Protein AF-A0A3Q3K9J2-F1 (afdb_monomer_lite)

Organism: Monopterus albus (NCBI:txid43700)

Secondary structure (DSSP, 8-state):
----------PPPHHHHHHHHHHHHHHHHHHHHHHHHHHHHHHHHT---------PPPPPP-PPPPPB-S-HHHHHHHHHHHHHHHHH-TTTS-SHHHHHHHHHHTB-HHHHHHHHHHHHTTTTTT--HHHHHHHHHHHH--S-HHHHHHHHHHH---TTS-HHHHHHHHHHHHHHHT--HHHHHHHHHHHS-GGG--

Radius of gyration: 41.87 Å; chains: 1; bounding box: 104×98×88 Å

Foldseek 3Di:
DDDDDDDDDDDDDPVVVVVVVVVVVVVVVVVVVVVVVVVVVVVVVVPPPPPPVPPPPAFDDDDQAAAAALALVCLVVRLVRLVVCCVRHCVQQVAQVSSLVSSLVSYHHPLVVVVVVCVVVCVSPPDGVVRVSVVSCCRSHVPLQLVVLVVCLQVAACPPHDLVVSVVSNVVSCVSNVDDPPVSVVSSLVRYDPVVND

Sequence (198 aa):
MDPADSGASSSPSNAQLAQALQQQHHDLATLTQQVAQLTTLMLSQQSHPATRSTSPRPDPPIPEPDIFDGTVDKCRGFLLQCHRVFEHQPRTYRTNGEKISYVINRLRGKALSWAEAADSSGLLIGTTITEFLDDLRTFFSPSSQKSQASRELLTIRQGARRVLDYSIDFRVLATEAGWEDCPLRAAFWHGLNENIKA

Structure (mmCIF, N/CA/C/O backbone):
data_AF-A0A3Q3K9J2-F1
#
_entry.id   AF-A0A3Q3K9J2-F1
#
loop_
_atom_site.group_PDB
_atom_site.id
_atom_site.type_symbol
_atom_site.label_atom_id
_atom_site.label_alt_id
_atom_site.label_comp_id
_atom_site.label_asym_id
_atom_site.label_entity_id
_atom_site.label_seq_id
_atom_site.pdbx_PDB_ins_code
_atom_site.Cartn_x
_atom_site.Cartn_y
_atom_site.Cartn_z
_atom_site.occupancy
_atom_site.B_iso_or_equiv
_atom_site.auth_seq_id
_atom_site.auth_comp_id
_atom_site.auth_asym_id
_atom_site.auth_atom_id
_atom_site.pdbx_PDB_model_num
ATOM 1 N N . MET A 1 1 ? 83.904 -78.438 -18.166 1.00 39.34 1 MET A N 1
ATOM 2 C CA . MET A 1 1 ? 84.526 -77.360 -18.955 1.00 39.34 1 MET A CA 1
ATOM 3 C C . MET A 1 1 ? 83.623 -77.149 -20.154 1.00 39.34 1 MET A C 1
ATOM 5 O O . MET A 1 1 ? 83.472 -78.063 -20.954 1.00 39.34 1 MET A O 1
ATOM 9 N N . ASP A 1 2 ? 82.902 -76.035 -20.106 1.00 42.62 2 ASP A N 1
ATOM 10 C CA . ASP A 1 2 ? 81.709 -75.647 -20.865 1.00 42.62 2 ASP A CA 1
ATOM 11 C C . ASP A 1 2 ? 81.857 -75.552 -22.393 1.00 42.62 2 ASP A C 1
ATOM 13 O O . ASP A 1 2 ? 82.944 -75.234 -22.883 1.00 42.62 2 ASP A O 1
ATOM 17 N N . PRO A 1 3 ? 80.752 -75.719 -23.149 1.00 53.88 3 PRO A N 1
ATOM 18 C CA . PRO A 1 3 ? 80.618 -75.197 -24.501 1.00 53.88 3 PRO A CA 1
ATOM 19 C C . PRO A 1 3 ? 80.111 -73.742 -24.467 1.00 53.88 3 PRO A C 1
ATOM 21 O O . PRO A 1 3 ? 79.119 -73.426 -23.813 1.00 53.88 3 PRO A O 1
ATOM 24 N N . ALA A 1 4 ? 80.790 -72.852 -25.191 1.00 46.00 4 ALA A N 1
ATOM 25 C CA . ALA A 1 4 ? 80.373 -71.466 -25.374 1.00 46.00 4 ALA A CA 1
ATOM 26 C C . ALA A 1 4 ? 79.304 -71.365 -26.474 1.00 46.00 4 ALA A C 1
ATOM 28 O O . ALA A 1 4 ? 79.586 -71.578 -27.654 1.00 46.00 4 ALA A O 1
ATOM 29 N N . ASP A 1 5 ? 78.090 -71.015 -26.062 1.00 48.94 5 ASP A N 1
ATOM 30 C CA . ASP A 1 5 ? 77.014 -70.505 -26.907 1.00 48.94 5 ASP A CA 1
ATOM 31 C C . ASP A 1 5 ? 77.367 -69.075 -27.359 1.00 48.94 5 ASP A C 1
ATOM 33 O O . ASP A 1 5 ? 77.658 -68.204 -26.538 1.00 48.94 5 ASP A O 1
ATOM 37 N N . SER A 1 6 ? 77.418 -68.841 -28.672 1.00 51.53 6 SER A N 1
ATOM 38 C CA . SER A 1 6 ? 77.690 -67.527 -29.268 1.00 51.53 6 SER A CA 1
ATOM 39 C C . SER A 1 6 ? 76.421 -67.017 -29.940 1.00 51.53 6 SER A C 1
ATOM 41 O O . SER A 1 6 ? 76.032 -67.494 -31.005 1.00 51.53 6 SER A O 1
ATOM 43 N N . GLY A 1 7 ? 75.783 -66.036 -29.299 1.00 45.09 7 GLY A N 1
ATOM 44 C CA . GLY A 1 7 ? 74.567 -65.381 -29.769 1.00 45.09 7 GLY A CA 1
ATOM 45 C C . GLY A 1 7 ? 74.765 -64.596 -31.068 1.00 45.09 7 GLY A C 1
ATOM 46 O O . GLY A 1 7 ? 75.694 -63.801 -31.211 1.00 45.09 7 GLY A O 1
ATOM 47 N N . ALA A 1 8 ? 73.847 -64.797 -32.012 1.00 45.25 8 ALA A N 1
ATOM 48 C CA . ALA A 1 8 ? 73.740 -64.022 -33.239 1.00 45.25 8 ALA A CA 1
ATOM 49 C C . ALA A 1 8 ? 72.959 -62.717 -32.986 1.00 45.25 8 ALA A C 1
ATOM 51 O O . ALA A 1 8 ? 71.747 -62.740 -32.784 1.00 45.25 8 ALA A O 1
ATOM 52 N N . SER A 1 9 ? 73.642 -61.570 -33.039 1.00 52.94 9 SER A N 1
ATOM 53 C CA . SER A 1 9 ? 73.008 -60.249 -33.165 1.00 52.94 9 SER A CA 1
ATOM 54 C C . SER A 1 9 ? 72.749 -59.947 -34.643 1.00 52.94 9 SER A C 1
ATOM 56 O O . SER A 1 9 ? 73.660 -59.558 -35.370 1.00 52.94 9 SER A O 1
ATOM 58 N N . SER A 1 10 ? 71.511 -60.124 -35.107 1.00 59.59 10 SER A N 1
ATOM 59 C CA . SER A 1 10 ? 71.076 -59.721 -36.450 1.00 59.59 10 SER A CA 1
ATOM 60 C C . SER A 1 10 ? 70.622 -58.255 -36.458 1.00 59.59 10 SER A C 1
ATOM 62 O O . SER A 1 10 ? 69.580 -57.927 -35.890 1.00 59.59 10 SER A O 1
ATOM 64 N N . SER A 1 11 ? 71.388 -57.369 -37.101 1.00 62.75 11 SER A N 1
ATOM 65 C CA . SER A 1 11 ? 70.980 -55.982 -37.372 1.00 62.75 11 SER A CA 1
ATOM 66 C C . SER A 1 11 ? 69.787 -55.944 -38.343 1.00 62.75 11 SER A C 1
ATOM 68 O O . SER A 1 11 ? 69.783 -56.712 -39.308 1.00 62.75 11 SER A O 1
ATOM 70 N N . PRO A 1 12 ? 68.782 -55.071 -38.137 1.00 58.03 12 PRO A N 1
ATOM 71 C CA . PRO A 1 12 ? 67.635 -54.989 -39.035 1.00 58.03 12 PRO A CA 1
ATOM 72 C C . PRO A 1 12 ? 68.075 -54.510 -40.425 1.00 58.03 12 PRO A C 1
ATOM 74 O O . PRO A 1 12 ? 68.861 -53.572 -40.559 1.00 58.03 12 PRO A O 1
ATOM 77 N N . SER A 1 13 ? 67.574 -55.166 -41.471 1.00 75.25 13 SER A N 1
ATOM 78 C CA . SER A 1 13 ? 67.889 -54.829 -42.863 1.00 75.25 13 SER A CA 1
ATOM 79 C C . SER A 1 13 ? 67.231 -53.499 -43.254 1.00 75.25 13 SER A C 1
ATOM 81 O O . SER A 1 13 ? 66.111 -53.221 -42.830 1.00 75.25 13 SER A O 1
ATOM 83 N N . ASN A 1 14 ? 67.869 -52.678 -44.099 1.00 73.75 14 ASN A N 1
ATOM 84 C CA . ASN A 1 14 ? 67.329 -51.373 -44.535 1.00 73.75 14 ASN A CA 1
ATOM 85 C C . ASN A 1 14 ? 65.897 -51.455 -45.103 1.00 73.75 14 ASN A C 1
ATOM 87 O O . ASN A 1 14 ? 65.114 -50.518 -44.955 1.00 73.75 14 ASN A O 1
ATOM 91 N N . ALA A 1 15 ? 65.525 -52.590 -45.703 1.00 75.50 15 ALA A N 1
ATOM 92 C CA . ALA A 1 15 ? 64.162 -52.837 -46.171 1.00 75.50 15 ALA A CA 1
ATOM 93 C C . ALA A 1 15 ? 63.136 -52.914 -45.021 1.00 75.50 15 ALA A C 1
ATOM 95 O O . ALA A 1 15 ? 62.023 -52.414 -45.162 1.00 75.50 15 ALA A O 1
ATOM 96 N N . GLN A 1 16 ? 63.516 -53.480 -43.871 1.00 80.25 16 GLN A N 1
ATOM 97 C CA . GLN A 1 16 ? 62.664 -53.554 -42.678 1.00 80.25 16 GLN A CA 1
ATOM 98 C C . GLN A 1 16 ? 62.474 -52.171 -42.042 1.00 80.25 16 GLN A C 1
ATOM 100 O O . GLN A 1 16 ? 61.378 -51.851 -41.593 1.00 80.25 16 GLN A O 1
ATOM 105 N N . LEU A 1 17 ? 63.509 -51.323 -42.057 1.00 79.50 17 LEU A N 1
ATOM 106 C CA . LEU A 1 17 ? 63.416 -49.935 -41.587 1.00 79.50 17 LEU A CA 1
ATOM 107 C C . LEU A 1 17 ? 62.485 -49.091 -42.471 1.00 79.50 17 LEU A C 1
ATOM 109 O O . LEU A 1 17 ? 61.665 -48.336 -41.952 1.00 79.50 17 LEU A O 1
ATOM 113 N N . ALA A 1 18 ? 62.554 -49.259 -43.796 1.00 82.69 18 ALA A N 1
ATOM 114 C CA . ALA A 1 18 ? 61.641 -48.589 -44.723 1.00 82.69 18 ALA A CA 1
ATOM 115 C C . ALA A 1 18 ? 60.185 -49.058 -44.543 1.00 82.69 18 ALA A C 1
ATOM 117 O O . ALA A 1 18 ? 59.268 -48.239 -44.539 1.00 82.69 18 ALA A O 1
ATOM 118 N N . GLN A 1 19 ? 59.971 -50.361 -44.327 1.00 85.62 19 GLN A N 1
ATOM 119 C CA . GLN A 1 19 ? 58.646 -50.909 -44.021 1.00 85.62 19 GLN A CA 1
ATOM 120 C C . GLN A 1 19 ? 58.096 -50.381 -42.690 1.00 85.62 19 GLN A C 1
ATOM 122 O O . GLN A 1 19 ? 56.930 -50.001 -42.633 1.00 85.62 19 GLN A O 1
ATOM 127 N N . ALA A 1 20 ? 58.926 -50.290 -41.647 1.00 85.88 20 ALA A N 1
ATOM 128 C CA . ALA A 1 20 ? 58.521 -49.754 -40.348 1.00 85.88 20 ALA A CA 1
ATOM 129 C C . ALA A 1 20 ? 58.116 -48.271 -40.427 1.00 85.88 20 ALA A C 1
ATOM 131 O O . ALA A 1 20 ? 57.098 -47.882 -39.859 1.00 85.88 20 ALA A O 1
ATOM 132 N N . LEU A 1 21 ? 58.859 -47.453 -41.182 1.00 88.06 21 LEU A N 1
ATOM 133 C CA . LEU A 1 21 ? 58.505 -46.049 -41.434 1.00 88.06 21 LEU A CA 1
ATOM 134 C C . LEU A 1 21 ? 57.180 -45.918 -42.190 1.00 88.06 21 LEU A C 1
ATOM 136 O O . LEU A 1 21 ? 56.341 -45.085 -41.847 1.00 88.06 21 LEU A O 1
ATOM 140 N N . GLN A 1 22 ? 56.968 -46.767 -43.194 1.00 88.19 22 GLN A N 1
ATOM 141 C CA . GLN A 1 22 ? 55.735 -46.751 -43.972 1.00 88.19 22 GLN A CA 1
ATOM 142 C C . GLN A 1 22 ? 54.527 -47.193 -43.136 1.00 88.19 22 GLN A C 1
ATOM 144 O O . GLN A 1 22 ? 53.455 -46.597 -43.246 1.00 88.19 22 GLN A O 1
ATOM 149 N N . GLN A 1 23 ? 54.724 -48.174 -42.250 1.00 89.75 23 GLN A N 1
ATOM 150 C CA . GLN A 1 23 ? 53.721 -48.595 -41.276 1.00 89.75 23 GLN A CA 1
ATOM 151 C C . GLN A 1 23 ? 53.381 -47.453 -40.311 1.00 89.75 23 GLN A C 1
ATOM 153 O O . GLN A 1 23 ? 52.211 -47.134 -40.124 1.00 89.75 23 GLN A O 1
ATOM 158 N N . GLN A 1 24 ? 54.391 -46.757 -39.785 1.00 89.62 24 GLN A N 1
ATOM 159 C CA . GLN A 1 24 ? 54.182 -45.633 -38.872 1.00 89.62 24 GLN A CA 1
ATOM 160 C C . GLN A 1 24 ? 53.386 -44.488 -39.526 1.00 89.62 24 GLN A C 1
ATOM 162 O O . GLN A 1 24 ? 52.514 -43.888 -38.896 1.00 89.62 24 GLN A O 1
ATOM 167 N N . HIS A 1 25 ? 53.650 -44.191 -40.801 1.00 91.38 25 HIS A N 1
ATOM 168 C CA . HIS A 1 25 ? 52.893 -43.184 -41.551 1.00 91.38 25 HIS A CA 1
ATOM 169 C C . HIS A 1 25 ? 51.432 -43.601 -41.764 1.00 91.38 25 HIS A C 1
ATOM 171 O O . HIS A 1 25 ? 50.531 -42.764 -41.675 1.00 91.38 25 HIS A O 1
ATOM 177 N N . HIS A 1 26 ? 51.190 -44.889 -42.017 1.00 93.06 26 HIS A N 1
ATOM 178 C CA . HIS A 1 26 ? 49.841 -45.432 -42.152 1.00 93.06 26 HIS A CA 1
ATOM 179 C C . HIS A 1 26 ? 49.054 -45.348 -40.835 1.00 93.06 26 HIS A C 1
ATOM 181 O O . HIS A 1 26 ? 47.891 -44.932 -40.828 1.00 93.06 26 HIS A O 1
ATOM 187 N N . ASP A 1 27 ? 49.702 -45.656 -39.713 1.00 89.56 27 ASP A N 1
ATOM 188 C CA . ASP A 1 27 ? 49.080 -45.611 -38.390 1.00 89.56 27 ASP A CA 1
ATOM 189 C C . ASP A 1 27 ? 48.717 -44.168 -37.990 1.00 89.56 27 ASP A C 1
ATOM 191 O O . ASP A 1 27 ? 47.606 -43.911 -37.519 1.00 89.56 27 ASP A O 1
ATOM 195 N N . LEU A 1 28 ? 49.597 -43.192 -38.261 1.00 92.31 28 LEU A N 1
ATOM 196 C CA . LEU A 1 28 ? 49.315 -41.769 -38.023 1.00 92.31 28 LEU A CA 1
ATOM 197 C C . LEU A 1 28 ? 48.161 -41.242 -38.885 1.00 92.31 28 LEU A C 1
ATOM 199 O O . LEU A 1 28 ? 47.317 -40.488 -38.388 1.00 92.31 28 LEU A O 1
ATOM 203 N N . ALA A 1 29 ? 48.093 -41.643 -40.156 1.00 93.75 29 ALA A N 1
ATOM 204 C CA . ALA A 1 29 ? 46.984 -41.272 -41.033 1.00 93.75 29 ALA A CA 1
ATOM 205 C C . ALA A 1 29 ? 45.651 -41.830 -40.506 1.00 93.75 29 ALA A C 1
ATOM 207 O O . ALA A 1 29 ? 44.657 -41.105 -40.426 1.00 93.75 29 ALA A O 1
ATOM 208 N N . THR A 1 30 ? 45.659 -43.089 -40.062 1.00 94.38 30 THR A N 1
ATOM 209 C CA . THR A 1 30 ? 44.479 -43.762 -39.506 1.00 94.38 30 THR A CA 1
ATOM 210 C C . THR A 1 30 ? 43.997 -43.082 -38.224 1.00 94.38 30 THR A C 1
ATOM 212 O O . THR A 1 30 ? 42.804 -42.802 -38.080 1.00 94.38 30 THR A O 1
ATOM 215 N N . LEU A 1 31 ? 44.917 -42.737 -37.317 1.00 92.44 31 LEU A N 1
ATOM 216 C CA . LEU A 1 31 ? 44.587 -42.048 -36.069 1.00 92.44 31 LEU A CA 1
ATOM 217 C C . LEU A 1 31 ? 44.015 -40.647 -36.326 1.00 92.44 31 LEU A C 1
ATOM 219 O O . LEU A 1 31 ? 43.016 -40.259 -35.722 1.00 92.44 31 LEU A O 1
ATOM 223 N N . THR A 1 32 ? 44.598 -39.911 -37.274 1.00 93.75 32 THR A N 1
ATOM 224 C CA . THR A 1 32 ? 44.124 -38.572 -37.660 1.00 93.75 32 THR A CA 1
ATOM 225 C C . THR A 1 32 ? 42.689 -38.625 -38.190 1.00 93.75 32 THR A C 1
ATOM 227 O O . THR A 1 32 ? 41.857 -37.788 -37.835 1.00 93.75 32 THR A O 1
ATOM 230 N N . GLN A 1 33 ? 42.365 -39.646 -38.988 1.00 92.12 33 GLN A N 1
ATOM 231 C CA . GLN A 1 33 ? 41.020 -39.833 -39.526 1.00 92.12 33 GLN A CA 1
ATOM 232 C C . GLN A 1 33 ? 40.002 -40.214 -38.441 1.00 92.12 33 GLN A C 1
ATOM 234 O O . GLN A 1 33 ? 38.883 -39.699 -38.452 1.00 92.12 33 GLN A O 1
ATOM 239 N N . GLN A 1 34 ? 40.389 -41.042 -37.465 1.00 90.06 34 GLN A N 1
ATOM 240 C CA . GLN A 1 34 ? 39.535 -41.364 -36.315 1.00 90.06 34 GLN A CA 1
ATOM 241 C C . GLN A 1 34 ? 39.261 -40.138 -35.437 1.00 90.06 34 GLN A C 1
ATOM 243 O O . GLN A 1 34 ? 38.116 -39.901 -35.051 1.00 90.06 34 GLN A O 1
ATOM 248 N N . VAL A 1 35 ? 40.280 -39.314 -35.165 1.00 92.75 35 VAL A N 1
ATOM 249 C CA . VAL A 1 35 ? 40.110 -38.064 -34.404 1.00 92.75 35 VAL A CA 1
ATOM 250 C C . VAL A 1 35 ? 39.180 -37.100 -35.141 1.00 92.75 35 VAL A C 1
ATOM 252 O O . VAL A 1 35 ? 38.293 -36.518 -34.514 1.00 92.75 35 VAL A O 1
ATOM 255 N N . ALA A 1 36 ? 39.308 -36.971 -36.465 1.00 90.50 36 ALA A N 1
ATOM 256 C CA . ALA A 1 36 ? 38.406 -36.141 -37.264 1.00 90.50 36 ALA A CA 1
ATOM 257 C C . ALA A 1 36 ? 36.947 -36.621 -37.167 1.00 90.50 36 ALA A C 1
ATOM 259 O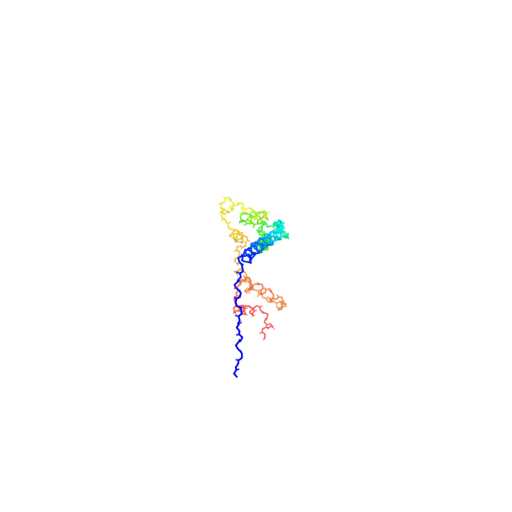 O . ALA A 1 36 ? 36.054 -35.809 -36.930 1.00 90.50 36 ALA A O 1
ATOM 260 N N . GLN A 1 37 ? 36.706 -37.934 -37.255 1.00 88.38 37 GLN A N 1
ATOM 261 C CA . GLN A 1 37 ? 35.366 -38.521 -37.119 1.00 88.38 37 GLN A CA 1
ATOM 262 C C . GLN A 1 37 ? 34.765 -38.305 -35.724 1.00 88.38 37 GLN A C 1
ATOM 264 O O . GLN A 1 37 ? 33.607 -37.901 -35.612 1.00 88.38 37 GLN A O 1
ATOM 269 N N . LEU A 1 38 ? 35.547 -38.514 -34.659 1.00 86.12 38 LEU A N 1
ATOM 270 C CA . LEU A 1 38 ? 35.110 -38.238 -33.286 1.00 86.12 38 LEU A CA 1
ATOM 271 C C . LEU A 1 38 ? 34.797 -36.751 -33.086 1.00 86.12 38 LEU A C 1
ATOM 273 O O . LEU A 1 38 ? 33.789 -36.413 -32.469 1.00 86.12 38 LEU A O 1
ATOM 277 N N . THR A 1 39 ? 35.606 -35.866 -33.670 1.00 84.31 39 THR A N 1
ATOM 278 C CA . THR A 1 39 ? 35.373 -34.416 -33.630 1.00 84.31 39 THR A CA 1
ATOM 279 C C . THR A 1 39 ? 34.065 -34.051 -34.336 1.00 84.31 39 THR A C 1
ATOM 281 O O . THR A 1 39 ? 33.279 -33.275 -33.796 1.00 84.31 39 THR A O 1
ATOM 284 N N . THR A 1 40 ? 33.769 -34.651 -35.497 1.00 84.25 40 THR A N 1
ATOM 285 C CA . THR A 1 40 ? 32.494 -34.448 -36.207 1.00 84.25 40 THR A CA 1
ATOM 286 C C . THR A 1 40 ? 31.296 -34.952 -35.398 1.00 84.25 40 THR A C 1
ATOM 288 O O . THR A 1 40 ? 30.290 -34.250 -35.311 1.00 84.25 40 THR A O 1
ATOM 291 N N . LEU A 1 41 ? 31.408 -36.119 -34.752 1.00 83.19 41 LEU A N 1
ATOM 292 C CA . LEU A 1 41 ? 30.349 -36.672 -33.897 1.00 83.19 41 LEU A CA 1
ATOM 293 C C . LEU A 1 41 ? 30.113 -35.831 -32.631 1.00 83.19 41 LEU A C 1
ATOM 295 O O . LEU A 1 41 ? 28.971 -35.672 -32.196 1.00 83.19 41 LEU A O 1
ATOM 299 N N . MET A 1 42 ? 31.170 -35.262 -32.041 1.00 78.19 42 MET A N 1
ATOM 300 C CA . MET A 1 42 ? 31.033 -34.329 -30.918 1.00 78.19 42 MET A CA 1
ATOM 301 C C . MET A 1 42 ? 30.360 -33.021 -31.348 1.00 78.19 42 MET A C 1
ATOM 303 O O . MET A 1 42 ? 29.480 -32.533 -30.638 1.00 78.19 42 MET A O 1
ATOM 307 N N . LEU A 1 43 ? 30.703 -32.484 -32.525 1.00 73.75 43 LEU A N 1
ATOM 308 C CA . LEU A 1 43 ? 30.050 -31.289 -33.069 1.00 73.75 43 LEU A CA 1
ATOM 309 C C . LEU A 1 43 ? 28.565 -31.537 -33.400 1.00 73.75 43 LEU A C 1
ATOM 311 O O . LEU A 1 43 ? 27.730 -30.660 -33.173 1.00 73.75 43 LEU A O 1
ATOM 315 N N . SER A 1 44 ? 28.205 -32.736 -33.875 1.00 67.88 44 SER A N 1
ATOM 316 C CA . SER A 1 44 ? 26.803 -33.089 -34.144 1.00 67.88 44 SER A CA 1
ATOM 317 C C . SER A 1 44 ? 25.988 -33.359 -32.873 1.00 67.88 44 SER A C 1
ATOM 319 O O . SER A 1 44 ? 24.785 -33.132 -32.868 1.00 67.88 44 SER A O 1
ATOM 321 N N . GLN A 1 45 ? 26.607 -33.799 -31.770 1.00 60.81 45 GLN A N 1
ATOM 322 C CA . GLN A 1 45 ? 25.910 -33.909 -30.476 1.00 60.81 45 GLN A CA 1
ATOM 323 C C . GLN A 1 45 ? 25.696 -32.553 -29.783 1.00 60.81 45 GLN A C 1
ATOM 325 O O . GLN A 1 45 ? 24.786 -32.419 -28.968 1.00 60.81 45 GLN A O 1
ATOM 330 N N . GLN A 1 46 ? 26.476 -31.523 -30.129 1.00 58.19 46 GLN A N 1
ATOM 331 C CA . GLN A 1 46 ? 26.259 -30.153 -29.644 1.00 58.19 46 GLN A CA 1
ATOM 332 C C . GLN A 1 46 ? 25.134 -29.410 -30.385 1.00 58.19 46 GLN A C 1
ATOM 334 O O . GLN A 1 46 ? 24.742 -28.321 -29.968 1.00 58.19 46 GLN A O 1
ATOM 339 N N . SER A 1 47 ? 24.550 -29.996 -31.436 1.00 53.31 47 SER A N 1
ATOM 340 C CA . SER A 1 47 ? 23.397 -29.437 -32.156 1.00 53.31 47 SER A CA 1
ATOM 341 C C . SER A 1 47 ? 22.061 -29.969 -31.623 1.00 53.31 47 SER A C 1
ATOM 343 O O . SER A 1 47 ? 21.168 -30.356 -32.368 1.00 53.31 47 SER A O 1
ATOM 345 N N . HIS A 1 48 ? 21.874 -29.883 -30.306 1.00 50.38 48 HIS A N 1
ATOM 346 C CA . HIS A 1 48 ? 20.549 -29.592 -29.767 1.00 50.38 48 HIS A CA 1
ATOM 347 C C . HIS A 1 48 ? 20.518 -28.113 -29.378 1.00 50.38 48 HIS A C 1
ATOM 349 O O . HIS A 1 48 ? 20.822 -27.781 -28.230 1.00 50.38 48 HIS A O 1
ATOM 355 N N . PRO A 1 49 ? 20.101 -27.192 -30.268 1.00 51.16 49 PRO A N 1
ATOM 356 C CA . PRO A 1 49 ? 19.522 -25.963 -29.781 1.00 51.16 49 PRO A CA 1
ATOM 357 C C . PRO A 1 49 ? 18.191 -26.363 -29.144 1.00 51.16 49 PRO A C 1
ATOM 359 O O . PRO A 1 49 ? 17.139 -26.365 -29.774 1.00 51.16 49 PRO A O 1
ATOM 362 N N . ALA A 1 50 ? 18.215 -26.687 -27.853 1.00 50.41 50 ALA A N 1
ATOM 363 C CA . ALA A 1 50 ? 17.055 -26.457 -27.016 1.00 50.41 50 ALA A CA 1
ATOM 364 C C . ALA A 1 50 ? 16.905 -24.937 -26.842 1.00 50.41 50 ALA A C 1
ATOM 366 O O . ALA A 1 50 ? 16.924 -24.420 -25.729 1.00 50.41 50 ALA A O 1
ATOM 367 N N . THR A 1 51 ? 16.708 -24.203 -27.940 1.00 49.78 51 THR A N 1
ATOM 368 C CA . THR A 1 51 ? 15.950 -22.960 -27.914 1.00 49.78 51 THR A CA 1
ATOM 369 C C . THR A 1 51 ? 14.509 -23.357 -27.621 1.00 49.78 51 THR A C 1
ATOM 371 O O . THR A 1 51 ? 13.607 -23.265 -28.448 1.00 49.78 51 THR A O 1
ATOM 374 N N . ARG A 1 52 ? 14.260 -23.778 -26.373 1.00 51.38 52 ARG A N 1
ATOM 375 C CA . ARG A 1 52 ? 13.008 -23.395 -25.743 1.00 51.38 52 ARG A CA 1
ATOM 376 C C . ARG A 1 52 ? 13.058 -21.882 -25.799 1.00 51.38 52 ARG A C 1
ATOM 378 O O . ARG A 1 52 ? 13.785 -21.262 -25.030 1.00 51.38 52 ARG A O 1
ATOM 385 N N . SER A 1 53 ? 12.362 -21.310 -26.775 1.00 50.88 53 SER A N 1
ATOM 386 C CA . SER A 1 53 ? 11.923 -19.931 -26.709 1.00 50.88 53 SER A CA 1
ATOM 387 C C . SER A 1 53 ? 11.178 -19.840 -25.386 1.00 50.88 53 SER A C 1
ATOM 389 O O . SER A 1 53 ? 10.005 -20.194 -25.292 1.00 50.88 53 SER A O 1
ATOM 391 N N . THR A 1 54 ? 11.878 -19.482 -24.312 1.00 54.50 54 THR A N 1
ATOM 392 C CA . THR A 1 54 ? 11.225 -19.028 -23.102 1.00 54.50 54 THR A CA 1
ATOM 393 C C . THR A 1 54 ? 10.696 -17.665 -23.491 1.00 54.50 54 THR A C 1
ATOM 395 O O . THR A 1 54 ? 11.325 -16.642 -23.227 1.00 54.50 54 THR A O 1
ATOM 398 N N . SER A 1 55 ? 9.549 -17.646 -24.177 1.00 60.88 55 SER A N 1
ATOM 399 C CA . SER A 1 55 ? 8.665 -16.496 -24.095 1.00 60.88 55 SER A CA 1
ATOM 400 C C . SER A 1 55 ? 8.627 -16.126 -22.612 1.00 60.88 55 SER A C 1
ATOM 402 O O . SER A 1 55 ? 8.403 -17.041 -21.802 1.00 60.88 55 SER A O 1
ATOM 404 N N . PRO A 1 56 ? 8.927 -14.872 -22.229 1.00 68.00 56 PRO A N 1
ATOM 405 C CA . PRO A 1 56 ? 8.895 -14.470 -20.833 1.00 68.00 56 PRO A CA 1
ATOM 406 C C . PRO A 1 56 ? 7.582 -14.967 -20.244 1.00 68.00 56 PRO A C 1
ATOM 408 O O . PRO A 1 56 ? 6.517 -14.619 -20.752 1.00 68.00 56 PRO A O 1
ATOM 411 N N . ARG A 1 57 ? 7.654 -15.879 -19.266 1.00 74.06 57 ARG A N 1
ATOM 412 C CA . ARG A 1 57 ? 6.443 -16.455 -18.681 1.00 74.06 57 ARG A CA 1
ATOM 413 C C . ARG A 1 57 ? 5.618 -15.276 -18.153 1.00 74.06 57 ARG A C 1
ATOM 415 O O . ARG A 1 57 ? 6.179 -14.514 -17.362 1.00 74.06 57 ARG A O 1
ATOM 422 N N . PRO A 1 58 ? 4.361 -15.096 -18.597 1.00 78.69 58 PRO A N 1
ATOM 423 C CA . PRO A 1 58 ? 3.525 -14.011 -18.110 1.00 78.69 58 PRO A CA 1
ATOM 424 C C . PRO A 1 58 ? 3.424 -14.061 -16.589 1.00 78.69 58 PRO A C 1
ATOM 426 O O . PRO A 1 58 ? 3.515 -15.140 -15.987 1.00 78.69 58 PRO A O 1
ATOM 429 N N . ASP A 1 59 ? 3.258 -12.898 -15.968 1.00 84.19 59 ASP A N 1
ATOM 430 C CA . ASP A 1 59 ? 2.986 -12.858 -14.539 1.00 84.19 59 ASP A CA 1
ATOM 431 C C . ASP A 1 59 ? 1.652 -13.555 -14.239 1.00 84.19 59 ASP A C 1
ATOM 433 O O . ASP A 1 59 ? 0.719 -13.473 -15.046 1.00 84.19 59 ASP A O 1
ATOM 437 N N . PRO A 1 60 ? 1.552 -14.283 -13.113 1.00 82.00 60 PRO A N 1
ATOM 438 C CA . PRO A 1 60 ? 0.299 -14.905 -12.725 1.00 82.00 60 PRO A CA 1
ATOM 439 C C . PRO A 1 60 ? -0.792 -13.831 -12.560 1.00 82.00 60 PRO A C 1
ATOM 441 O O . PRO A 1 60 ? -0.520 -12.748 -12.026 1.00 82.00 60 PRO A O 1
ATOM 444 N N . PRO A 1 61 ? -2.029 -14.103 -13.012 1.00 82.50 61 PRO A N 1
ATOM 445 C CA . PRO A 1 61 ? -3.141 -13.207 -12.754 1.00 82.50 61 PRO A CA 1
ATOM 446 C C . PRO A 1 61 ? -3.448 -13.214 -11.2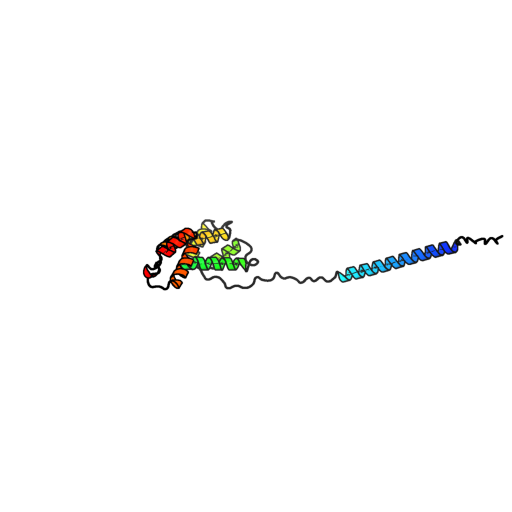57 1.00 82.50 61 PRO A C 1
ATOM 448 O O . PRO A 1 61 ? -3.449 -14.260 -10.607 1.00 82.50 61 PRO A O 1
ATOM 451 N N . ILE A 1 62 ? -3.727 -12.036 -10.724 1.00 87.94 62 ILE A N 1
ATOM 452 C CA . ILE A 1 62 ? -4.161 -11.825 -9.347 1.00 87.94 62 ILE A CA 1
ATOM 453 C C . ILE A 1 62 ? -5.426 -10.964 -9.372 1.00 87.94 62 ILE A C 1
ATOM 455 O O . ILE A 1 62 ? -5.623 -10.215 -10.334 1.00 87.94 62 ILE A O 1
ATOM 459 N N . PRO A 1 63 ? -6.284 -11.054 -8.346 1.00 85.06 63 PRO A N 1
ATOM 460 C CA . PRO A 1 63 ? -7.410 -10.145 -8.209 1.00 85.06 63 PRO A CA 1
ATOM 461 C C . PRO A 1 63 ? -6.935 -8.691 -8.225 1.00 85.06 63 PRO A C 1
ATOM 463 O O . PRO A 1 63 ? -5.944 -8.350 -7.574 1.00 85.06 63 PRO A O 1
ATOM 466 N N . GLU A 1 64 ? -7.633 -7.846 -8.980 1.00 82.81 64 GLU A N 1
ATOM 467 C CA . GLU A 1 64 ? -7.356 -6.413 -8.963 1.00 82.81 64 GLU A CA 1
ATOM 468 C C . GLU A 1 64 ? -7.737 -5.824 -7.596 1.00 82.81 64 GLU A C 1
ATOM 470 O O . GLU A 1 64 ? -8.724 -6.268 -7.004 1.00 82.81 64 GLU A O 1
ATOM 475 N N . PRO A 1 65 ? -6.990 -4.828 -7.092 1.00 83.88 65 PRO A N 1
ATOM 476 C CA . PRO A 1 65 ? -7.368 -4.089 -5.911 1.00 83.88 65 PRO A CA 1
ATOM 477 C C . PRO A 1 65 ? -8.723 -3.416 -6.080 1.00 83.88 65 PRO A C 1
ATOM 479 O O . PRO A 1 65 ? -9.087 -2.969 -7.175 1.00 83.88 65 PRO A O 1
ATOM 482 N N . ASP A 1 66 ? -9.416 -3.271 -4.960 1.00 86.81 66 ASP A N 1
ATOM 483 C CA . ASP A 1 66 ? -10.622 -2.470 -4.866 1.00 86.81 66 ASP A CA 1
ATOM 484 C C . ASP A 1 66 ? -10.343 -1.014 -5.255 1.00 86.81 66 ASP A C 1
ATOM 486 O O . ASP A 1 66 ? -9.237 -0.484 -5.120 1.00 86.81 66 ASP A O 1
ATOM 490 N N . ILE A 1 67 ? -11.392 -0.340 -5.714 1.00 94.38 67 ILE A N 1
ATOM 491 C CA . ILE A 1 67 ? -11.347 1.096 -5.962 1.00 94.38 67 ILE A CA 1
ATOM 492 C C . ILE A 1 67 ? -11.243 1.838 -4.625 1.00 94.38 67 ILE A C 1
ATOM 494 O O . ILE A 1 67 ? -12.001 1.566 -3.690 1.00 94.38 67 ILE A O 1
ATOM 498 N N . PHE A 1 68 ? -10.356 2.832 -4.565 1.00 95.19 68 PHE A N 1
ATOM 499 C CA . PHE A 1 68 ? -10.165 3.670 -3.388 1.00 95.19 68 PHE A CA 1
ATOM 500 C C . PHE A 1 68 ? -10.707 5.082 -3.606 1.00 95.19 68 PHE A C 1
ATOM 502 O O . PHE A 1 68 ? -10.243 5.816 -4.472 1.00 95.19 68 PHE A O 1
ATOM 509 N N . ASP A 1 69 ? -11.691 5.480 -2.804 1.00 93.81 69 ASP A N 1
ATOM 510 C CA . ASP A 1 69 ? -12.367 6.782 -2.885 1.00 93.81 69 ASP A CA 1
ATOM 511 C C . ASP A 1 69 ? -11.810 7.845 -1.916 1.00 93.81 69 ASP A C 1
ATOM 513 O O . ASP A 1 69 ? -12.236 9.005 -1.942 1.00 93.81 69 ASP A O 1
ATOM 517 N N . GLY A 1 70 ? -10.859 7.455 -1.061 1.00 90.31 70 GLY A N 1
ATOM 518 C CA . GLY A 1 70 ? -10.333 8.273 0.032 1.00 90.31 70 GLY A CA 1
ATOM 519 C C . GLY A 1 70 ? -10.909 7.935 1.413 1.00 90.31 70 GLY A C 1
ATOM 520 O O . GLY A 1 70 ? -10.666 8.674 2.365 1.00 90.31 70 GLY A O 1
ATOM 521 N N . THR A 1 71 ? -11.686 6.855 1.556 1.00 89.31 71 THR A N 1
ATOM 522 C CA . THR A 1 71 ? -12.217 6.413 2.859 1.00 89.31 71 THR A CA 1
ATOM 523 C C . THR A 1 71 ? -11.107 5.895 3.780 1.00 89.31 71 THR A C 1
ATOM 525 O O . THR A 1 71 ? -10.484 4.876 3.485 1.00 89.31 71 THR A O 1
ATOM 528 N N . VAL A 1 72 ? -10.912 6.534 4.938 1.00 86.44 72 VAL A N 1
ATOM 529 C CA . VAL A 1 72 ? -9.840 6.220 5.908 1.00 86.44 72 VAL A CA 1
ATOM 530 C C . VAL A 1 72 ? -9.757 4.722 6.237 1.00 86.44 72 VAL A C 1
ATOM 532 O O . VAL A 1 72 ? -8.693 4.123 6.093 1.00 86.44 72 VAL A O 1
ATOM 535 N N . ASP A 1 73 ? -10.885 4.087 6.567 1.00 82.94 73 ASP A N 1
ATOM 536 C CA . ASP A 1 73 ? -10.935 2.670 6.969 1.00 82.94 73 ASP A CA 1
ATOM 537 C C . ASP A 1 73 ? -10.510 1.694 5.857 1.00 82.94 73 ASP A C 1
ATOM 539 O O . ASP A 1 73 ? -10.068 0.577 6.127 1.00 82.94 73 ASP A O 1
ATOM 543 N N . LYS A 1 74 ? -10.611 2.109 4.587 1.00 87.56 74 LYS A N 1
ATOM 544 C CA . LYS A 1 74 ? -10.249 1.289 3.419 1.00 87.56 74 LYS A CA 1
ATOM 545 C C . LYS A 1 74 ? -8.800 1.484 2.974 1.00 87.56 74 LYS A C 1
ATOM 547 O O . LYS A 1 74 ? -8.273 0.633 2.259 1.00 87.56 74 LYS A O 1
ATOM 552 N N . CYS A 1 75 ? -8.147 2.565 3.406 1.00 90.06 75 CYS A N 1
ATOM 553 C CA . CYS A 1 75 ? -6.811 2.956 2.950 1.00 90.06 75 CYS A CA 1
ATOM 554 C C . CYS A 1 75 ? -5.781 1.833 3.156 1.00 90.06 75 CYS A C 1
ATOM 556 O O . CYS A 1 75 ? -5.094 1.425 2.222 1.00 90.06 75 CYS A O 1
ATOM 558 N N . ARG A 1 76 ? -5.734 1.240 4.356 1.00 86.75 76 ARG A N 1
ATOM 559 C CA . ARG A 1 76 ? -4.792 0.152 4.672 1.00 86.75 76 ARG A CA 1
ATOM 560 C C . ARG A 1 76 ? -5.006 -1.087 3.803 1.00 86.75 76 ARG A C 1
ATOM 562 O O . ARG A 1 76 ? -4.033 -1.675 3.333 1.00 86.75 76 ARG A O 1
ATOM 569 N N . GLY A 1 77 ? -6.263 -1.488 3.613 1.00 89.81 77 GLY A N 1
ATOM 570 C CA . GLY A 1 77 ? -6.610 -2.628 2.765 1.00 89.81 77 GLY A CA 1
ATOM 571 C C . GLY A 1 77 ? -6.174 -2.394 1.321 1.00 89.81 77 GLY A C 1
ATOM 572 O O . GLY A 1 77 ? -5.505 -3.240 0.735 1.00 89.81 77 GLY A O 1
ATOM 573 N N . PHE A 1 78 ? -6.459 -1.203 0.797 1.00 94.25 78 PHE A N 1
ATOM 574 C CA . PHE A 1 78 ? -6.072 -0.791 -0.547 1.00 94.25 78 PHE A CA 1
ATOM 575 C C . PHE A 1 78 ? -4.549 -0.779 -0.763 1.00 94.25 78 PHE A C 1
ATOM 577 O O . PHE A 1 78 ? -4.056 -1.359 -1.732 1.00 94.25 78 PHE A O 1
ATOM 584 N N . LEU A 1 79 ? -3.787 -0.183 0.162 1.00 92.88 79 LEU A N 1
ATOM 585 C CA . LEU A 1 79 ? -2.320 -0.140 0.100 1.00 92.88 79 LEU A CA 1
ATOM 586 C C . LEU A 1 79 ? -1.707 -1.546 0.093 1.00 92.88 79 LEU A C 1
ATOM 588 O O . LEU A 1 79 ? -0.812 -1.839 -0.703 1.00 92.88 79 LEU A O 1
ATOM 592 N N . LEU A 1 80 ? -2.220 -2.439 0.945 1.00 91.88 80 LEU A N 1
ATOM 593 C CA . LEU A 1 80 ? -1.786 -3.834 0.989 1.00 91.88 80 LEU A CA 1
ATOM 594 C C . LEU A 1 80 ? -2.059 -4.548 -0.340 1.00 91.88 80 LEU A C 1
ATOM 596 O O . LEU A 1 80 ? -1.186 -5.255 -0.843 1.00 91.88 80 LEU A O 1
ATOM 600 N N . GLN A 1 81 ? -3.251 -4.367 -0.912 1.00 94.00 81 GLN A N 1
ATOM 601 C CA . GLN A 1 81 ? -3.603 -4.958 -2.203 1.00 94.00 81 GLN A CA 1
ATOM 602 C C . GLN A 1 81 ? -2.667 -4.451 -3.315 1.00 94.00 81 GLN A C 1
ATOM 604 O O . GLN A 1 81 ? -2.147 -5.262 -4.080 1.00 94.00 81 GLN A O 1
ATOM 609 N N . CYS A 1 82 ? -2.354 -3.150 -3.353 1.00 94.56 82 CYS A N 1
ATOM 610 C CA . CYS A 1 82 ? -1.381 -2.587 -4.298 1.00 94.56 82 CYS A CA 1
ATOM 611 C C . CYS A 1 82 ? 0.012 -3.219 -4.143 1.00 94.56 82 CYS A C 1
ATOM 613 O O . CYS A 1 82 ? 0.620 -3.629 -5.132 1.00 94.56 82 CYS A O 1
ATOM 615 N N . HIS A 1 83 ? 0.506 -3.372 -2.908 1.00 93.12 83 HIS A N 1
ATOM 616 C CA . HIS A 1 83 ? 1.795 -4.026 -2.653 1.00 93.12 83 HIS A CA 1
ATOM 617 C C . HIS A 1 83 ? 1.817 -5.462 -3.188 1.00 93.12 83 HIS A C 1
ATOM 619 O O . HIS A 1 83 ? 2.759 -5.867 -3.871 1.00 93.12 83 HIS A O 1
ATOM 625 N N . ARG A 1 84 ? 0.738 -6.219 -2.956 1.00 92.38 84 ARG A N 1
ATOM 626 C CA . ARG A 1 84 ? 0.602 -7.585 -3.480 1.00 92.38 84 ARG A CA 1
ATOM 627 C C . ARG A 1 84 ? 0.633 -7.631 -4.997 1.00 92.38 84 ARG A C 1
ATOM 629 O O . ARG A 1 84 ? 1.241 -8.556 -5.538 1.00 92.38 84 ARG A O 1
ATOM 636 N N . VAL A 1 85 ? 0.051 -6.639 -5.666 1.00 93.88 85 VAL A N 1
ATOM 637 C CA . VAL A 1 85 ? 0.114 -6.547 -7.125 1.00 93.88 85 VAL A CA 1
ATOM 638 C C . VAL A 1 85 ? 1.539 -6.450 -7.624 1.00 93.88 85 VAL A C 1
ATOM 640 O O . VAL A 1 85 ? 1.950 -7.231 -8.481 1.00 93.88 85 VAL A O 1
ATOM 643 N N . PHE A 1 86 ? 2.325 -5.558 -7.038 1.00 93.06 86 PHE A N 1
ATOM 644 C CA . PHE A 1 86 ? 3.698 -5.348 -7.478 1.00 93.06 86 PHE A CA 1
ATOM 645 C C . PHE A 1 86 ? 4.629 -6.510 -7.120 1.00 93.06 86 PHE A C 1
ATOM 647 O O . PHE A 1 86 ? 5.563 -6.779 -7.873 1.00 93.06 86 PHE A O 1
ATOM 654 N N . GLU A 1 87 ? 4.367 -7.228 -6.023 1.00 92.06 87 GLU A N 1
ATOM 655 C CA . GLU A 1 87 ? 5.105 -8.451 -5.677 1.00 92.06 87 GLU A CA 1
ATOM 656 C C . GLU A 1 87 ? 4.843 -9.601 -6.656 1.00 92.06 87 GLU A C 1
ATOM 658 O O . GLU A 1 87 ? 5.768 -10.326 -7.019 1.00 92.06 87 GLU A O 1
ATOM 663 N N . HIS A 1 88 ? 3.592 -9.782 -7.086 1.00 90.56 88 HIS A N 1
ATOM 664 C CA . HIS A 1 88 ? 3.203 -10.917 -7.930 1.00 90.56 88 HIS A CA 1
ATOM 665 C C . HIS A 1 88 ? 3.336 -10.627 -9.425 1.00 90.56 88 HIS A C 1
ATOM 667 O O . HIS A 1 88 ? 3.440 -11.567 -10.216 1.00 90.56 88 HIS A O 1
ATOM 673 N N . GLN A 1 89 ? 3.358 -9.348 -9.815 1.00 91.81 89 GLN A N 1
ATOM 674 C CA . GLN A 1 89 ? 3.445 -8.914 -11.209 1.00 91.81 89 GLN A CA 1
ATOM 675 C C . GLN A 1 89 ? 4.668 -8.013 -11.499 1.00 91.81 89 GLN A C 1
ATOM 677 O O . GLN A 1 89 ? 4.524 -6.926 -12.071 1.00 91.81 89 GLN A O 1
ATOM 682 N N . PRO A 1 90 ? 5.898 -8.436 -11.135 1.00 90.44 90 PRO A N 1
ATOM 683 C CA . PRO A 1 90 ? 7.099 -7.608 -11.260 1.00 90.44 90 PRO A CA 1
ATOM 684 C C . PRO A 1 90 ? 7.542 -7.385 -12.713 1.00 90.44 90 PRO A C 1
ATOM 686 O O . PRO A 1 90 ? 8.279 -6.442 -12.996 1.00 90.44 90 PRO A O 1
ATOM 689 N N . ARG A 1 91 ? 7.128 -8.246 -13.656 1.00 89.69 91 ARG A N 1
ATOM 690 C CA . ARG A 1 91 ? 7.443 -8.074 -15.084 1.00 89.69 91 ARG A CA 1
ATOM 691 C C . ARG A 1 91 ? 6.442 -7.166 -15.781 1.00 89.69 91 ARG A C 1
ATOM 693 O O . ARG A 1 91 ? 6.791 -6.629 -16.833 1.00 89.69 91 ARG A O 1
ATOM 700 N N . THR A 1 92 ? 5.247 -7.025 -15.216 1.00 90.19 92 THR A N 1
ATOM 701 C CA . THR A 1 92 ? 4.183 -6.133 -15.685 1.00 90.19 92 THR A CA 1
ATOM 702 C C . THR A 1 92 ? 4.412 -4.705 -15.194 1.00 90.19 92 THR A C 1
ATOM 704 O O . THR A 1 92 ? 4.337 -3.780 -15.992 1.00 90.19 92 THR A O 1
ATOM 707 N N . TYR A 1 93 ? 4.772 -4.527 -13.918 1.00 92.81 93 TYR A N 1
ATOM 708 C CA . TYR A 1 93 ? 5.062 -3.213 -13.333 1.00 92.81 93 TYR A CA 1
ATOM 709 C C . TYR A 1 93 ? 6.546 -3.096 -12.977 1.00 92.81 93 TYR A C 1
ATOM 711 O O . TYR A 1 93 ? 6.963 -3.380 -11.849 1.00 92.81 93 TYR A O 1
ATOM 719 N N . ARG A 1 94 ? 7.359 -2.693 -13.956 1.00 92.75 94 ARG A N 1
ATOM 720 C CA . ARG A 1 94 ? 8.827 -2.679 -13.849 1.00 92.75 94 ARG A CA 1
ATOM 721 C C . ARG A 1 94 ? 9.343 -1.387 -13.239 1.00 92.75 94 ARG A C 1
ATOM 723 O O . ARG A 1 94 ? 10.319 -1.396 -12.495 1.00 92.75 94 ARG A O 1
ATOM 730 N N . THR A 1 95 ? 8.694 -0.280 -13.567 1.00 95.12 95 THR A N 1
ATOM 731 C CA . THR A 1 95 ? 9.117 1.070 -13.199 1.00 95.12 95 THR A CA 1
ATOM 732 C C . THR A 1 95 ? 8.228 1.654 -12.106 1.00 95.12 95 THR A C 1
ATOM 734 O O . THR A 1 95 ? 7.076 1.254 -11.934 1.00 95.12 95 THR A O 1
ATOM 737 N N . ASN A 1 96 ? 8.749 2.640 -11.368 1.00 95.69 96 ASN A N 1
ATOM 738 C CA . ASN A 1 96 ? 7.936 3.388 -10.406 1.00 95.69 96 ASN A CA 1
ATOM 739 C C . ASN A 1 96 ? 6.760 4.093 -11.096 1.00 95.69 96 ASN A C 1
ATOM 741 O O . ASN A 1 96 ? 5.654 4.044 -10.574 1.00 95.69 96 ASN A O 1
ATOM 745 N N . GLY A 1 97 ? 6.962 4.647 -12.297 1.00 95.38 97 GLY A N 1
ATOM 746 C CA . GLY A 1 97 ? 5.900 5.302 -13.068 1.00 95.38 97 GLY A CA 1
ATOM 747 C C . GLY A 1 97 ? 4.738 4.368 -13.423 1.00 95.38 97 GLY A C 1
ATOM 748 O O . GLY A 1 97 ? 3.584 4.736 -13.234 1.00 95.38 97 GLY A O 1
ATOM 749 N N . GLU A 1 98 ? 5.018 3.133 -13.858 1.00 95.12 98 GLU A N 1
ATOM 750 C CA . GLU A 1 98 ? 3.973 2.130 -14.134 1.00 95.12 98 GLU A CA 1
ATOM 751 C C . GLU A 1 98 ? 3.196 1.755 -12.867 1.00 95.12 98 GLU A C 1
ATOM 753 O O . GLU A 1 98 ? 1.970 1.649 -12.896 1.00 95.12 98 GLU A O 1
ATOM 758 N N . LYS A 1 99 ? 3.899 1.588 -11.740 1.00 95.88 99 LYS A N 1
ATOM 759 C CA . LYS A 1 99 ? 3.274 1.288 -10.445 1.00 95.88 99 LYS A CA 1
ATOM 760 C C . LYS A 1 99 ? 2.409 2.449 -9.957 1.00 95.88 99 LYS A C 1
ATOM 762 O O . LYS A 1 99 ? 1.273 2.228 -9.558 1.00 95.88 99 LYS A O 1
ATOM 767 N N . ILE A 1 100 ? 2.912 3.679 -10.026 1.00 96.50 100 ILE A N 1
ATOM 768 C CA . ILE A 1 100 ? 2.180 4.887 -9.623 1.00 96.50 100 ILE A CA 1
ATOM 769 C C . ILE A 1 100 ? 0.943 5.067 -10.508 1.00 96.50 100 ILE A C 1
ATOM 771 O O . ILE A 1 100 ? -0.163 5.207 -9.991 1.00 96.50 100 ILE A O 1
ATOM 775 N N . SER A 1 101 ? 1.094 4.954 -11.830 1.00 95.38 101 SER A N 1
ATOM 776 C CA . SER A 1 101 ? -0.027 5.021 -12.773 1.00 95.38 101 SER A CA 1
ATOM 777 C C . SER A 1 101 ? -1.091 3.962 -12.471 1.00 95.38 101 SER A C 1
ATOM 779 O O . SER A 1 101 ? -2.287 4.257 -12.475 1.00 95.38 101 SER A O 1
ATOM 781 N N . TYR A 1 102 ? -0.675 2.738 -12.133 1.00 95.50 102 TYR A N 1
ATOM 782 C CA . TYR A 1 102 ? -1.595 1.688 -11.712 1.00 95.50 102 TYR A CA 1
ATOM 783 C C . TYR A 1 102 ? -2.418 2.085 -10.482 1.00 95.50 102 TYR A C 1
ATOM 785 O O . TYR A 1 102 ? -3.641 1.933 -10.501 1.00 95.50 102 TYR A O 1
ATOM 793 N N . VAL A 1 103 ? -1.776 2.622 -9.438 1.00 96.25 103 VAL A N 1
ATOM 794 C CA . VAL A 1 103 ? -2.486 3.062 -8.228 1.00 96.25 103 VAL A CA 1
ATOM 795 C C . VAL A 1 103 ? -3.465 4.184 -8.564 1.00 96.25 103 VAL A C 1
ATOM 797 O O . VAL A 1 103 ? -4.632 4.077 -8.193 1.00 96.25 103 VAL A O 1
ATOM 800 N N . ILE A 1 104 ? -3.041 5.201 -9.326 1.00 96.06 104 ILE A N 1
ATOM 801 C CA . ILE A 1 104 ? -3.891 6.334 -9.742 1.00 96.06 104 ILE A CA 1
ATOM 802 C C . ILE A 1 104 ? -5.145 5.850 -10.480 1.00 96.06 104 ILE A C 1
ATOM 804 O O . ILE A 1 104 ? -6.251 6.303 -10.184 1.00 96.06 104 ILE A O 1
ATOM 808 N N . ASN A 1 105 ? -5.014 4.862 -11.369 1.00 95.69 105 ASN A N 1
ATOM 809 C CA . ASN A 1 105 ? -6.148 4.291 -12.103 1.00 95.69 105 ASN A CA 1
ATOM 810 C C . ASN A 1 105 ? -7.200 3.622 -11.195 1.00 95.69 105 ASN A C 1
ATOM 812 O O . ASN A 1 105 ? -8.363 3.475 -11.597 1.00 95.69 105 ASN A O 1
ATOM 816 N N . ARG A 1 106 ? -6.830 3.258 -9.961 1.00 95.94 106 ARG A N 1
ATOM 817 C CA . ARG A 1 106 ? -7.732 2.711 -8.934 1.00 95.94 106 ARG A CA 1
ATOM 818 C C . ARG A 1 106 ? -8.301 3.766 -7.986 1.00 95.94 106 ARG A C 1
ATOM 820 O O . ARG A 1 106 ? -9.147 3.427 -7.162 1.00 95.94 106 ARG A O 1
ATOM 827 N N . LEU A 1 107 ? -7.902 5.031 -8.109 1.00 96.62 107 LEU A N 1
ATOM 828 C CA . LEU A 1 107 ? -8.402 6.114 -7.264 1.00 96.62 107 LEU A CA 1
ATOM 829 C C . LEU A 1 107 ? -9.698 6.710 -7.814 1.00 96.62 107 LEU A C 1
ATOM 831 O O . LEU A 1 107 ? -9.868 6.876 -9.020 1.00 96.62 107 LEU A O 1
ATOM 835 N N . ARG A 1 108 ? -10.621 7.077 -6.929 1.00 96.94 108 ARG A N 1
ATOM 836 C CA . ARG A 1 108 ? -11.847 7.828 -7.239 1.00 96.94 108 ARG A CA 1
ATOM 837 C C . ARG A 1 108 ? -12.081 8.906 -6.186 1.00 96.94 108 ARG A C 1
ATOM 839 O O . ARG A 1 108 ? -11.403 8.948 -5.162 1.00 96.94 108 ARG A O 1
ATOM 846 N N . GLY A 1 109 ? -13.052 9.781 -6.440 1.00 95.44 109 GLY A N 1
ATOM 847 C CA . GLY A 1 109 ? -13.487 10.788 -5.474 1.00 95.44 109 GLY A CA 1
ATOM 848 C C . GLY A 1 109 ? -12.322 11.622 -4.937 1.00 95.44 109 GLY A C 1
ATOM 849 O O . GLY A 1 109 ? -11.500 12.116 -5.706 1.00 95.44 109 GLY A O 1
ATOM 850 N N . LYS A 1 110 ? -12.230 11.733 -3.607 1.00 93.94 110 LYS A N 1
ATOM 851 C CA . LYS A 1 110 ? -11.216 12.558 -2.933 1.00 93.94 110 LYS A CA 1
ATOM 852 C C . LYS A 1 110 ? -9.795 12.050 -3.173 1.00 93.94 110 LYS A C 1
ATOM 854 O O . LYS A 1 110 ? -8.878 12.863 -3.249 1.00 93.94 110 LYS A O 1
ATOM 859 N N . ALA A 1 111 ? -9.615 10.735 -3.307 1.00 95.56 111 ALA A N 1
ATOM 860 C CA . ALA A 1 111 ? -8.312 10.147 -3.608 1.00 95.56 111 ALA A CA 1
ATOM 861 C C . ALA A 1 111 ? -7.802 10.538 -4.994 1.00 95.56 111 ALA A C 1
ATOM 863 O O . ALA A 1 111 ? -6.628 10.872 -5.138 1.00 95.56 111 ALA A O 1
ATOM 864 N N . LEU A 1 112 ? -8.685 10.567 -5.995 1.00 96.75 112 LEU A N 1
ATOM 865 C CA . LEU A 1 112 ? -8.301 11.005 -7.334 1.00 96.75 112 LEU A CA 1
ATOM 866 C C . LEU A 1 112 ? -7.984 12.505 -7.361 1.00 96.75 112 LEU A C 1
ATOM 868 O O . LEU A 1 112 ? -6.943 12.881 -7.883 1.00 96.75 112 LEU A O 1
ATOM 872 N N . SER A 1 113 ? -8.804 13.342 -6.716 1.00 96.75 113 SER A N 1
ATOM 873 C CA . SER A 1 113 ? -8.528 14.785 -6.619 1.00 96.75 113 SER A CA 1
ATOM 874 C C . SER A 1 113 ? -7.195 15.093 -5.927 1.00 96.75 113 SER A C 1
ATOM 876 O O . SER A 1 113 ? -6.506 16.039 -6.299 1.00 96.75 113 SER A O 1
ATOM 878 N N . TRP A 1 114 ? -6.803 14.291 -4.932 1.00 95.50 114 TRP A N 1
ATOM 879 C CA . TRP A 1 114 ? -5.475 14.391 -4.324 1.00 95.50 114 TRP A CA 1
ATOM 880 C C . TRP A 1 114 ? -4.360 14.041 -5.320 1.00 95.50 114 TRP A C 1
ATOM 882 O O . TRP A 1 114 ? -3.385 14.783 -5.416 1.00 95.50 114 TRP A O 1
ATOM 892 N N . ALA A 1 115 ? -4.512 12.962 -6.093 1.00 95.25 115 ALA A N 1
ATOM 893 C CA . ALA A 1 115 ? -3.517 12.562 -7.087 1.00 95.25 115 ALA A CA 1
ATOM 894 C C . ALA A 1 115 ? -3.368 13.597 -8.217 1.00 95.25 115 ALA A C 1
ATOM 896 O O . ALA A 1 115 ? -2.252 13.868 -8.645 1.00 95.25 115 ALA A O 1
ATOM 897 N N . GLU A 1 116 ? -4.463 14.228 -8.649 1.00 95.38 116 GLU A N 1
ATOM 898 C CA . GLU A 1 116 ? -4.441 15.337 -9.616 1.00 95.38 116 GLU A CA 1
ATOM 899 C C . GLU A 1 116 ? -3.661 16.551 -9.081 1.00 95.38 116 GLU A C 1
ATOM 901 O O . GLU A 1 116 ? -2.868 17.161 -9.803 1.00 95.38 116 GLU A O 1
ATOM 906 N N . ALA A 1 117 ? -3.840 16.892 -7.800 1.00 94.19 117 ALA A N 1
ATOM 907 C CA . ALA A 1 117 ? -3.079 17.960 -7.152 1.00 94.19 117 ALA A CA 1
ATOM 908 C C . ALA A 1 117 ? -1.588 17.598 -6.993 1.00 94.19 117 ALA A C 1
ATOM 910 O O . ALA A 1 117 ? -0.713 18.445 -7.196 1.00 94.19 117 ALA A O 1
ATOM 911 N N . ALA A 1 118 ? -1.288 16.338 -6.665 1.00 92.44 118 ALA A N 1
ATOM 912 C CA . ALA A 1 118 ? 0.076 15.820 -6.599 1.00 92.44 118 ALA A CA 1
ATOM 913 C C . ALA A 1 118 ? 0.775 15.883 -7.971 1.00 92.44 118 ALA A C 1
ATOM 915 O O . ALA A 1 118 ? 1.908 16.348 -8.062 1.00 92.44 118 ALA A O 1
ATOM 916 N N . ASP A 1 119 ? 0.087 15.503 -9.048 1.00 92.69 119 ASP A N 1
ATOM 917 C CA . ASP A 1 119 ? 0.615 15.606 -10.413 1.00 92.69 119 ASP A CA 1
ATOM 918 C C . ASP A 1 119 ? 0.864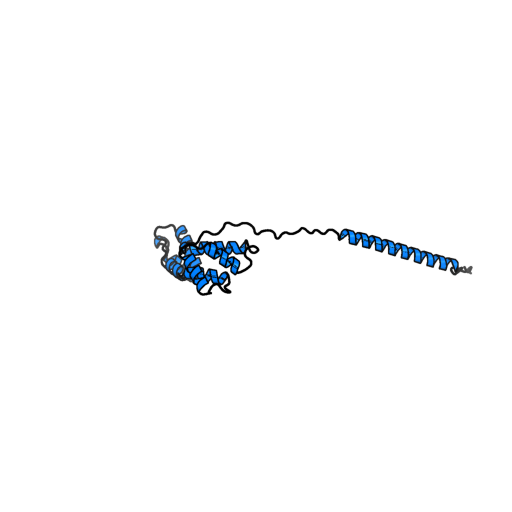 17.068 -10.812 1.00 92.69 119 ASP A C 1
ATOM 920 O O . ASP A 1 119 ? 1.963 17.433 -11.229 1.00 92.69 119 ASP A O 1
ATOM 924 N N . SER A 1 120 ? -0.112 17.945 -10.556 1.00 94.12 120 SER A N 1
ATOM 925 C CA . SER A 1 120 ? -0.027 19.377 -10.887 1.00 94.12 120 SER A CA 1
ATOM 926 C C . SER A 1 120 ? 1.099 20.112 -10.152 1.00 94.12 120 SER A C 1
ATOM 928 O O . SER A 1 120 ? 1.625 21.105 -10.651 1.00 94.12 120 SER A O 1
ATOM 930 N N . SER A 1 121 ? 1.472 19.646 -8.959 1.00 90.06 121 SER A N 1
ATOM 931 C CA . SER A 1 121 ? 2.579 20.213 -8.177 1.00 90.06 121 SER A CA 1
ATOM 932 C C . SER A 1 121 ? 3.953 19.659 -8.570 1.00 90.06 121 SER A C 1
ATOM 934 O O . SER A 1 121 ? 4.966 20.123 -8.049 1.00 90.06 121 SER A O 1
ATOM 936 N N . GLY A 1 122 ? 4.005 18.686 -9.486 1.00 88.56 122 GLY A N 1
ATOM 937 C CA . GLY A 1 122 ? 5.230 17.981 -9.854 1.00 88.56 122 GLY A CA 1
ATOM 938 C C . GLY A 1 122 ? 5.686 16.954 -8.814 1.00 88.56 122 GLY A C 1
ATOM 939 O O . GLY A 1 122 ? 6.772 16.398 -8.962 1.00 88.56 122 GLY A O 1
ATOM 940 N N . LEU A 1 123 ? 4.866 16.657 -7.796 1.00 84.62 123 LEU A N 1
ATOM 941 C CA . LEU A 1 123 ? 5.191 15.703 -6.729 1.00 84.62 123 LEU A CA 1
ATOM 942 C C . LEU A 1 123 ? 5.361 14.272 -7.246 1.00 84.62 123 LEU A C 1
ATOM 944 O O . LEU A 1 123 ? 5.967 13.462 -6.562 1.00 84.62 123 LEU A O 1
ATOM 948 N N . LEU A 1 124 ? 4.851 13.943 -8.436 1.00 89.25 124 LEU A N 1
ATOM 949 C CA . LEU A 1 124 ? 5.002 12.612 -9.039 1.00 89.25 124 LEU A CA 1
ATOM 950 C C . LEU A 1 124 ? 6.307 12.439 -9.836 1.00 89.25 124 LEU A C 1
ATOM 952 O O . LEU A 1 124 ? 6.630 11.329 -10.266 1.00 89.25 124 LEU A O 1
ATOM 956 N N . ILE A 1 125 ? 7.063 13.518 -10.063 1.00 90.19 125 ILE A N 1
ATOM 957 C CA . ILE A 1 125 ? 8.268 13.486 -10.895 1.00 90.19 125 ILE A CA 1
ATOM 958 C C . ILE A 1 125 ? 9.430 12.889 -10.097 1.00 90.19 125 ILE A C 1
ATOM 960 O O . ILE A 1 125 ? 9.911 13.474 -9.134 1.00 90.19 125 ILE A O 1
ATOM 964 N N . GLY A 1 126 ? 9.929 11.736 -10.548 1.00 90.62 126 GLY A N 1
ATOM 965 C CA . GLY A 1 126 ? 11.070 11.054 -9.921 1.00 90.62 126 GLY A CA 1
ATOM 966 C C . GLY A 1 126 ? 10.718 10.263 -8.658 1.00 90.62 126 GLY A C 1
ATOM 967 O O . GLY A 1 126 ? 11.590 9.607 -8.094 1.00 90.62 126 GLY A O 1
ATOM 968 N N . THR A 1 127 ? 9.450 10.274 -8.263 1.00 94.31 127 THR A N 1
ATOM 969 C CA . THR A 1 127 ? 8.941 9.640 -7.047 1.00 94.31 127 THR A CA 1
ATOM 970 C C . THR A 1 127 ? 8.974 8.128 -7.169 1.00 94.31 127 THR A C 1
ATOM 972 O O . THR A 1 127 ? 8.609 7.534 -8.191 1.00 94.31 127 THR A O 1
ATOM 975 N N . THR A 1 128 ? 9.430 7.477 -6.109 1.00 96.56 128 THR A N 1
ATOM 976 C CA . THR A 1 128 ? 9.378 6.025 -5.996 1.00 96.56 128 THR A CA 1
ATOM 977 C C . THR A 1 128 ? 7.971 5.566 -5.626 1.00 96.56 128 THR A C 1
ATOM 979 O O . THR A 1 128 ? 7.181 6.306 -5.042 1.00 96.56 128 THR A O 1
ATOM 982 N N . ILE A 1 129 ? 7.639 4.308 -5.928 1.00 94.88 129 ILE A N 1
ATOM 983 C CA . ILE A 1 129 ? 6.346 3.759 -5.501 1.00 94.88 129 ILE A CA 1
ATOM 984 C C . ILE A 1 129 ? 6.187 3.793 -3.974 1.00 94.88 129 ILE A C 1
ATOM 986 O O . ILE A 1 129 ? 5.088 4.013 -3.481 1.00 94.88 129 ILE A O 1
ATOM 990 N N . THR A 1 130 ? 7.274 3.604 -3.225 1.00 94.00 130 THR A N 1
ATOM 991 C CA . THR A 1 130 ? 7.244 3.622 -1.760 1.00 94.00 130 THR A CA 1
ATOM 992 C C . THR A 1 130 ? 6.870 5.004 -1.234 1.00 94.00 130 THR A C 1
ATOM 994 O O . THR A 1 130 ? 5.948 5.104 -0.434 1.00 94.00 130 THR A O 1
ATOM 997 N N . GLU A 1 131 ? 7.520 6.058 -1.737 1.00 94.06 131 GLU A N 1
ATOM 998 C CA . GLU A 1 131 ? 7.213 7.447 -1.361 1.00 94.06 131 GLU A CA 1
ATOM 999 C C . GLU A 1 131 ? 5.762 7.802 -1.699 1.00 94.06 131 GLU A C 1
ATOM 1001 O O . GLU A 1 131 ? 5.034 8.300 -0.848 1.00 94.06 131 GLU A O 1
ATOM 1006 N N . PHE A 1 132 ? 5.295 7.438 -2.898 1.00 94.94 132 PHE A N 1
ATOM 1007 C CA . PHE A 1 132 ? 3.913 7.693 -3.302 1.00 94.94 132 PHE A CA 1
ATOM 1008 C C . PHE A 1 132 ? 2.881 7.004 -2.389 1.00 94.94 132 PHE A C 1
ATOM 1010 O O . PHE A 1 132 ? 1.866 7.602 -2.026 1.00 94.94 132 PHE A O 1
ATOM 1017 N N . LEU A 1 133 ? 3.115 5.739 -2.015 1.00 93.38 133 LEU A N 1
ATOM 1018 C CA . LEU A 1 133 ? 2.218 5.003 -1.117 1.00 93.38 133 LEU A CA 1
ATOM 1019 C C . LEU A 1 133 ? 2.246 5.565 0.312 1.00 93.38 133 LEU A C 1
ATOM 1021 O O . LEU A 1 133 ? 1.200 5.591 0.965 1.00 93.38 133 LEU A O 1
ATOM 1025 N N . ASP A 1 134 ? 3.402 6.031 0.787 1.00 90.75 134 ASP A N 1
ATOM 1026 C CA . ASP A 1 134 ? 3.534 6.674 2.097 1.00 90.75 134 ASP A CA 1
ATOM 1027 C C . ASP A 1 134 ? 2.849 8.047 2.136 1.00 90.75 134 ASP A C 1
ATOM 1029 O O . ASP A 1 134 ? 2.171 8.357 3.120 1.00 90.75 134 ASP A O 1
ATOM 1033 N N . ASP A 1 135 ? 2.925 8.834 1.063 1.00 91.50 135 ASP A N 1
ATOM 1034 C CA . ASP A 1 135 ? 2.195 10.100 0.946 1.00 91.50 135 ASP A CA 1
ATOM 1035 C C . ASP A 1 135 ? 0.679 9.867 0.909 1.00 91.50 135 ASP A C 1
ATOM 1037 O O . ASP A 1 135 ? -0.072 10.507 1.653 1.00 91.50 135 ASP A O 1
ATOM 1041 N N . LEU A 1 136 ? 0.219 8.888 0.117 1.00 92.06 136 LEU A N 1
ATOM 1042 C CA . LEU A 1 136 ? -1.191 8.483 0.075 1.00 92.06 136 LEU A CA 1
ATOM 1043 C C . LEU A 1 136 ? -1.671 8.040 1.465 1.00 92.06 136 LEU A C 1
ATOM 1045 O O . LEU A 1 136 ? -2.739 8.455 1.928 1.00 92.06 136 LEU A O 1
ATOM 1049 N N . ARG A 1 137 ? -0.869 7.231 2.167 1.00 90.38 137 ARG A N 1
ATOM 1050 C CA . ARG A 1 137 ? -1.155 6.801 3.540 1.00 90.38 137 ARG A CA 1
ATOM 1051 C C . ARG A 1 137 ? -1.228 7.988 4.490 1.00 90.38 137 ARG A C 1
ATOM 1053 O O . ARG A 1 137 ? -2.154 8.059 5.291 1.00 90.38 137 ARG A O 1
ATOM 1060 N N . THR A 1 138 ? -0.268 8.900 4.422 1.00 87.62 138 THR A N 1
ATOM 1061 C CA . THR A 1 138 ? -0.185 10.058 5.318 1.00 87.62 138 THR A CA 1
ATOM 1062 C C . THR A 1 138 ? -1.382 10.980 5.125 1.00 87.62 138 THR A C 1
ATOM 1064 O O . THR A 1 138 ? -1.950 11.458 6.104 1.00 87.62 138 THR A O 1
ATOM 1067 N N . PHE A 1 139 ? -1.825 11.179 3.884 1.00 88.94 139 PHE A N 1
ATOM 1068 C CA . PHE A 1 139 ? -2.959 12.047 3.581 1.00 88.94 139 PHE A CA 1
ATOM 1069 C C . PHE A 1 139 ? -4.311 11.427 3.968 1.00 88.94 139 PHE A C 1
ATOM 1071 O O . PHE A 1 139 ? -5.156 12.103 4.556 1.00 88.94 139 PHE A O 1
ATOM 1078 N N . PHE A 1 140 ? -4.525 10.139 3.670 1.00 88.62 140 PHE A N 1
ATOM 1079 C CA . PHE A 1 140 ? -5.811 9.459 3.897 1.00 88.62 140 PHE A CA 1
ATOM 1080 C C . PHE A 1 140 ? -5.889 8.653 5.195 1.00 88.62 140 PHE A C 1
ATOM 1082 O O . PHE A 1 140 ? -6.944 8.132 5.548 1.00 88.62 140 PHE A O 1
ATOM 1089 N N . SER A 1 141 ? -4.793 8.523 5.930 1.00 81.94 141 SER A N 1
ATOM 1090 C CA . SER A 1 141 ? -4.751 7.923 7.266 1.00 81.94 141 SER A CA 1
ATOM 1091 C C . SER A 1 141 ? -3.776 8.681 8.184 1.00 81.94 141 SER A C 1
ATOM 1093 O O . SER A 1 141 ? -2.846 8.078 8.723 1.00 81.94 141 SER A O 1
ATOM 1095 N N . PRO A 1 142 ? -3.986 10.000 8.398 1.00 68.31 142 PRO A N 1
ATOM 1096 C CA . PRO A 1 142 ? -3.085 10.862 9.171 1.00 68.31 142 PRO A CA 1
ATOM 1097 C C . PRO A 1 142 ? -3.111 10.59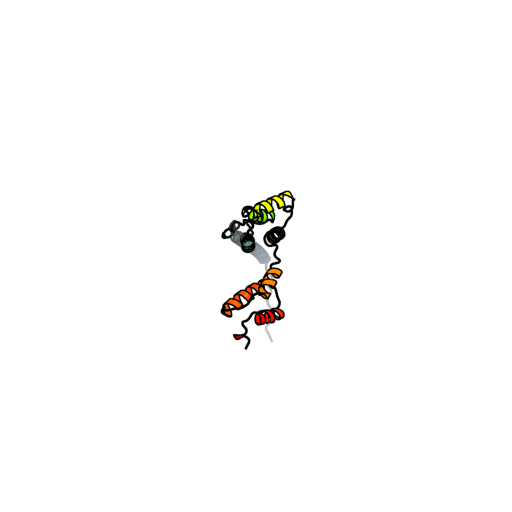4 10.680 1.00 68.31 142 PRO A C 1
ATOM 1099 O O . PRO A 1 142 ? -2.257 11.095 11.414 1.00 68.31 142 PRO A O 1
ATOM 1102 N N . SER A 1 143 ? -4.076 9.821 11.188 1.00 58.50 143 SER A N 1
ATOM 1103 C CA . SER A 1 143 ? -4.029 9.365 12.572 1.00 58.50 143 SER A CA 1
ATOM 1104 C C . SER A 1 143 ? -2.787 8.498 12.719 1.00 58.50 143 SER A C 1
ATOM 1106 O O . SER A 1 143 ? -2.742 7.410 12.146 1.00 58.50 143 SER A O 1
ATOM 1108 N N . SER A 1 144 ? -1.786 8.969 13.474 1.00 61.91 144 SER A N 1
ATOM 1109 C CA . SER A 1 144 ? -0.689 8.130 13.961 1.00 61.91 144 SER A CA 1
ATOM 1110 C C . SER A 1 144 ? -1.328 6.866 14.517 1.00 61.91 144 SER A C 1
ATOM 1112 O O . SER A 1 144 ? -1.921 6.876 15.594 1.00 61.91 144 SER A O 1
ATOM 1114 N N . GLN A 1 145 ? -1.296 5.806 13.716 1.00 64.25 145 GLN A N 1
ATOM 1115 C CA . GLN A 1 145 ? -2.002 4.559 13.972 1.00 64.25 145 GLN A CA 1
ATOM 1116 C C . GLN A 1 145 ? -1.561 4.006 15.322 1.00 64.25 145 GLN A C 1
ATOM 1118 O O . GLN A 1 145 ? -2.377 3.558 16.115 1.00 64.25 145 GLN A O 1
ATOM 1123 N N . LYS A 1 146 ? -0.280 4.219 15.640 1.00 68.88 146 LYS A N 1
ATOM 1124 C CA . LYS A 1 146 ? 0.286 3.981 16.959 1.00 68.88 146 LYS A CA 1
ATOM 1125 C C . LYS A 1 146 ? -0.355 4.834 18.042 1.00 68.88 146 LYS A C 1
ATOM 1127 O O . LYS A 1 146 ? -0.671 4.302 19.093 1.00 68.88 146 LYS A O 1
ATOM 1132 N N . SER A 1 147 ? -0.558 6.133 17.836 1.00 73.94 147 SER A N 1
ATOM 1133 C CA . SER A 1 147 ? -1.170 7.018 18.837 1.00 73.94 147 SER A CA 1
ATOM 1134 C C . SER A 1 147 ? -2.656 6.738 19.056 1.00 73.94 147 SER A C 1
ATOM 1136 O O . SER A 1 147 ? -3.101 6.787 20.200 1.00 73.94 147 SER A O 1
ATOM 1138 N N . GLN A 1 148 ? -3.421 6.433 18.006 1.00 80.75 148 GLN A N 1
ATOM 1139 C CA . GLN A 1 148 ? -4.823 6.041 18.153 1.00 80.75 148 GLN A CA 1
ATOM 1140 C C . GLN A 1 148 ? -4.936 4.659 18.798 1.00 80.75 148 GLN A C 1
ATOM 1142 O O . GLN A 1 148 ? -5.596 4.543 19.826 1.00 80.75 148 GLN A O 1
ATOM 1147 N N . ALA A 1 149 ? -4.211 3.658 18.289 1.00 84.06 149 ALA A N 1
ATOM 1148 C CA . ALA A 1 149 ? -4.178 2.329 18.888 1.00 84.06 149 ALA A CA 1
ATOM 1149 C C . ALA A 1 149 ? -3.672 2.380 20.333 1.00 84.06 149 ALA A C 1
ATOM 1151 O O . ALA A 1 149 ? -4.247 1.728 21.185 1.00 84.06 149 ALA A O 1
ATOM 1152 N N . SER A 1 150 ? -2.680 3.217 20.662 1.00 84.69 150 SER A N 1
ATOM 1153 C CA . SER A 1 150 ? -2.230 3.419 22.052 1.00 84.69 150 SER A CA 1
ATOM 1154 C C . SER A 1 150 ? -3.330 4.007 22.937 1.00 84.69 150 SER A C 1
ATOM 1156 O O . SER A 1 150 ? -3.468 3.609 24.090 1.00 84.69 150 SER A O 1
ATOM 1158 N N . ARG A 1 151 ? -4.119 4.961 22.424 1.00 85.00 151 ARG A N 1
ATOM 1159 C CA . ARG A 1 151 ? -5.251 5.539 23.166 1.00 85.00 151 ARG A CA 1
ATOM 1160 C C . ARG A 1 151 ? -6.351 4.502 23.374 1.00 85.00 151 ARG A C 1
ATOM 1162 O O . ARG A 1 151 ? -6.823 4.362 24.496 1.00 85.00 151 ARG A O 1
ATOM 1169 N N . GLU A 1 152 ? -6.716 3.760 22.334 1.00 88.06 152 GLU A N 1
ATOM 1170 C CA . GLU A 1 152 ? -7.719 2.693 22.406 1.00 88.06 152 GLU A CA 1
ATOM 1171 C C . GLU A 1 152 ? -7.258 1.528 23.289 1.00 88.06 152 GLU A C 1
ATOM 1173 O O . GLU A 1 152 ? -8.031 1.011 24.088 1.00 88.06 152 GLU A O 1
ATOM 1178 N N . LEU A 1 153 ? -5.975 1.173 23.247 1.00 91.31 153 LEU A N 1
ATOM 1179 C CA . LEU A 1 153 ? -5.357 0.169 24.114 1.00 91.31 153 LEU A CA 1
ATOM 1180 C C . LEU A 1 153 ? -5.394 0.581 25.593 1.00 91.31 153 LEU A C 1
ATOM 1182 O O . LEU A 1 153 ? -5.535 -0.265 26.474 1.00 91.31 153 LEU A O 1
ATOM 1186 N N . LEU A 1 154 ? -5.301 1.881 25.883 1.00 88.75 154 LEU A N 1
ATOM 1187 C CA . LEU A 1 154 ? -5.435 2.416 27.240 1.00 88.75 154 LEU A CA 1
ATOM 1188 C C . LEU A 1 154 ? -6.893 2.481 27.716 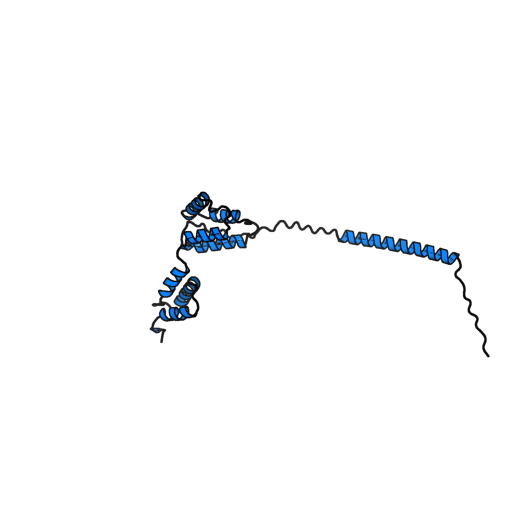1.00 88.75 154 LEU A C 1
ATOM 1190 O O . LEU A 1 154 ? -7.148 2.383 28.924 1.00 88.75 154 LEU A O 1
ATOM 1194 N N . THR A 1 155 ? -7.854 2.643 26.805 1.00 91.56 155 THR A N 1
ATOM 1195 C CA . THR A 1 155 ? -9.280 2.781 27.141 1.00 91.56 155 THR A CA 1
ATOM 1196 C C . THR A 1 155 ? -10.060 1.474 27.065 1.00 91.56 155 THR A C 1
ATOM 1198 O O . THR A 1 155 ? -11.099 1.369 27.717 1.00 91.56 155 THR A O 1
ATOM 1201 N N . ILE A 1 156 ? -9.572 0.462 26.341 1.00 92.62 156 ILE A N 1
ATOM 1202 C CA . ILE A 1 156 ? -10.267 -0.816 26.189 1.00 92.62 156 ILE A CA 1
ATOM 1203 C C . ILE A 1 156 ? -10.442 -1.500 27.549 1.00 92.62 156 ILE A C 1
ATOM 1205 O O . ILE A 1 156 ? -9.516 -1.628 28.356 1.00 92.62 156 ILE A O 1
ATOM 1209 N N . ARG A 1 157 ? -11.671 -1.941 27.814 1.00 93.19 157 ARG A N 1
ATOM 1210 C CA . ARG A 1 157 ? -12.046 -2.698 29.010 1.00 93.19 157 ARG A CA 1
ATOM 1211 C C . ARG A 1 157 ? -12.712 -4.001 28.599 1.00 93.19 157 ARG A C 1
ATOM 1213 O O . ARG A 1 157 ? -13.409 -4.066 27.583 1.00 93.19 157 ARG A O 1
ATOM 1220 N N . GLN A 1 158 ? -12.530 -5.031 29.417 1.00 93.00 158 GLN A N 1
ATOM 1221 C CA . GLN A 1 158 ? -13.237 -6.294 29.250 1.00 93.00 158 GLN A CA 1
ATOM 1222 C C . GLN A 1 158 ? -14.755 -6.089 29.397 1.00 93.00 158 GLN A C 1
ATOM 1224 O O . GLN A 1 158 ? -15.540 -6.595 28.593 1.00 93.00 158 GLN A O 1
ATOM 1229 N N . GLY A 1 159 ? -15.174 -5.316 30.405 1.00 89.81 159 GLY A N 1
ATOM 1230 C CA . GLY A 1 159 ? -16.587 -5.098 30.716 1.00 89.81 159 GLY A CA 1
ATOM 1231 C C . GLY A 1 159 ? -17.305 -6.415 31.031 1.00 89.81 159 GLY A C 1
ATOM 1232 O O . GLY A 1 159 ? -16.808 -7.225 31.814 1.00 89.81 159 GLY A O 1
ATOM 1233 N N . ALA A 1 160 ? -18.465 -6.630 30.404 1.00 87.88 160 ALA A N 1
ATOM 1234 C CA . ALA A 1 160 ? -19.246 -7.868 30.505 1.00 87.88 160 ALA A CA 1
ATOM 1235 C C . ALA A 1 160 ? -18.838 -8.947 29.476 1.00 87.88 160 ALA A C 1
ATOM 1237 O O . ALA A 1 160 ? -19.453 -10.012 29.425 1.00 87.88 160 ALA A O 1
ATOM 1238 N N . ARG A 1 161 ? -17.835 -8.679 28.624 1.00 88.94 161 ARG A N 1
ATOM 1239 C CA . ARG A 1 161 ? -17.412 -9.598 27.555 1.00 88.94 161 ARG A CA 1
ATOM 1240 C C . ARG A 1 161 ? -16.541 -10.732 28.100 1.00 88.94 161 ARG A C 1
ATOM 1242 O O . ARG A 1 161 ? -15.924 -10.620 29.166 1.00 88.94 161 ARG A O 1
ATOM 1249 N N . ARG A 1 162 ? -16.457 -11.833 27.346 1.00 92.25 162 ARG A N 1
ATOM 1250 C CA . ARG A 1 162 ? -15.540 -12.937 27.663 1.00 92.25 162 ARG A CA 1
ATOM 1251 C C . ARG A 1 162 ? -14.097 -12.440 27.588 1.00 92.25 162 ARG A C 1
ATOM 1253 O O . ARG A 1 162 ? -13.760 -11.612 26.745 1.00 92.25 162 ARG A O 1
ATOM 1260 N N . VAL A 1 163 ? -13.234 -12.993 28.441 1.00 91.25 163 VAL A N 1
ATOM 1261 C CA . VAL A 1 163 ? -11.797 -12.661 28.455 1.00 91.25 163 VAL A CA 1
ATOM 1262 C C . VAL A 1 163 ? -11.146 -12.943 27.099 1.00 91.25 163 VAL A C 1
ATOM 1264 O O . VAL A 1 163 ? -10.265 -12.198 26.690 1.00 91.25 163 VAL A O 1
ATOM 1267 N N . LEU A 1 164 ? -11.596 -13.987 26.390 1.00 91.75 164 LEU A N 1
ATOM 1268 C CA . LEU A 1 164 ? -11.077 -14.348 25.069 1.00 91.75 164 LEU A CA 1
ATOM 1269 C C . LEU A 1 164 ? -11.345 -13.265 24.014 1.00 91.75 164 LEU A C 1
ATOM 1271 O O . LEU A 1 164 ? -10.434 -12.883 23.291 1.00 91.75 164 LEU A O 1
ATOM 1275 N N . ASP A 1 165 ? -12.571 -12.747 23.948 1.00 91.19 165 ASP A N 1
ATOM 1276 C CA . ASP A 1 165 ? -12.921 -11.712 22.967 1.00 91.19 165 ASP A CA 1
ATOM 1277 C C . ASP A 1 165 ? -12.136 -10.424 23.260 1.00 91.19 165 ASP A C 1
ATOM 1279 O O . ASP A 1 165 ? -11.541 -9.822 22.371 1.00 91.19 165 ASP A O 1
ATOM 1283 N N . TYR A 1 166 ? -12.038 -10.060 24.544 1.00 93.44 166 TYR A N 1
ATOM 1284 C CA . TYR A 1 166 ? -11.209 -8.942 24.992 1.00 93.44 166 TYR A CA 1
ATOM 1285 C C . TYR A 1 166 ? -9.723 -9.130 24.651 1.00 93.44 166 TYR A C 1
ATOM 1287 O O . TYR A 1 166 ? -9.072 -8.174 24.236 1.00 93.44 166 TYR A O 1
ATOM 1295 N N . SER A 1 167 ? -9.168 -10.334 24.816 1.00 93.00 167 SER A N 1
ATOM 1296 C CA . SER A 1 167 ? -7.744 -10.578 24.573 1.00 93.00 167 SER A CA 1
ATOM 1297 C C . SER A 1 167 ? -7.381 -10.556 23.093 1.00 93.00 167 SER A C 1
ATOM 1299 O O . SER A 1 167 ? -6.281 -10.116 22.756 1.00 93.00 167 SER A O 1
ATOM 1301 N N . ILE A 1 168 ? -8.296 -10.955 22.207 1.00 93.50 168 ILE A N 1
ATOM 1302 C CA . ILE A 1 168 ? -8.126 -10.801 20.758 1.00 93.50 168 ILE A CA 1
ATOM 1303 C C . ILE A 1 168 ? -8.067 -9.312 20.402 1.00 93.50 168 ILE A C 1
ATOM 1305 O O . ILE A 1 168 ? -7.064 -8.874 19.837 1.00 93.50 168 ILE A O 1
ATOM 1309 N N . ASP A 1 169 ? -9.073 -8.530 20.808 1.00 90.88 169 ASP A N 1
ATOM 1310 C CA . ASP A 1 169 ? -9.128 -7.084 20.546 1.00 90.88 169 ASP A CA 1
ATOM 1311 C C . ASP A 1 169 ? -7.891 -6.364 21.110 1.00 90.88 169 ASP A C 1
ATOM 1313 O O . ASP A 1 169 ? -7.241 -5.573 20.424 1.00 90.88 169 ASP A O 1
ATOM 1317 N N . PHE A 1 170 ? -7.514 -6.685 22.353 1.00 93.81 170 PHE A N 1
ATOM 1318 C CA . PHE A 1 170 ? -6.341 -6.109 23.006 1.00 93.81 170 PHE A CA 1
ATOM 1319 C C . PHE A 1 170 ? -5.051 -6.431 22.247 1.00 93.81 170 PHE A C 1
ATOM 1321 O O . PHE A 1 170 ? -4.215 -5.550 22.075 1.00 93.81 170 PHE A O 1
ATOM 1328 N N . ARG A 1 171 ? -4.865 -7.670 21.767 1.00 91.00 171 ARG A N 1
ATOM 1329 C CA . ARG A 1 171 ? -3.657 -8.043 21.009 1.00 91.00 171 ARG A CA 1
ATOM 1330 C C . ARG A 1 171 ? -3.593 -7.368 19.645 1.00 91.00 171 ARG A C 1
ATOM 1332 O O . ARG A 1 171 ? -2.494 -7.021 19.213 1.00 91.00 171 ARG A O 1
ATOM 1339 N N . VAL A 1 172 ? -4.730 -7.156 18.985 1.00 89.12 172 VAL A N 1
ATOM 1340 C CA . VAL A 1 172 ? -4.781 -6.377 17.739 1.00 89.12 172 VAL A CA 1
ATOM 1341 C C . VAL A 1 172 ? -4.318 -4.945 18.014 1.00 89.12 172 VAL A C 1
ATOM 1343 O O . VAL A 1 172 ? -3.348 -4.497 17.404 1.00 89.12 172 VAL A O 1
ATOM 1346 N N . LEU A 1 173 ? -4.907 -4.279 19.013 1.00 89.81 173 LEU A N 1
ATOM 1347 C CA . LEU A 1 173 ? -4.528 -2.918 19.405 1.00 89.81 173 LEU A CA 1
ATOM 1348 C C . LEU A 1 173 ? -3.067 -2.816 19.865 1.00 89.81 173 LEU A C 1
ATOM 1350 O O . LEU A 1 173 ? -2.375 -1.871 19.504 1.00 89.81 173 LEU A O 1
ATOM 1354 N N . ALA A 1 174 ? -2.566 -3.798 20.618 1.00 90.44 174 ALA A N 1
ATOM 1355 C CA . ALA A 1 174 ? -1.177 -3.852 21.071 1.00 90.44 174 ALA A CA 1
ATOM 1356 C C . ALA A 1 174 ? -0.195 -3.932 19.895 1.00 90.44 174 ALA A C 1
ATOM 1358 O O . ALA A 1 174 ? 0.808 -3.217 19.867 1.00 90.44 174 ALA A O 1
ATOM 1359 N N . THR A 1 175 ? -0.520 -4.765 18.902 1.00 87.00 175 THR A N 1
ATOM 1360 C CA . THR A 1 175 ? 0.267 -4.914 17.671 1.00 87.00 175 THR A CA 1
ATOM 1361 C C . THR A 1 175 ? 0.304 -3.605 16.885 1.00 87.00 175 THR A C 1
ATOM 1363 O O . THR A 1 175 ? 1.354 -3.199 16.393 1.00 87.00 175 THR A O 1
ATOM 1366 N N . GLU A 1 176 ? -0.831 -2.913 16.794 1.00 82.88 176 GLU A N 1
ATOM 1367 C CA . GLU A 1 176 ? -0.943 -1.643 16.072 1.00 82.88 176 GLU A CA 1
ATOM 1368 C C . GLU A 1 176 ? -0.299 -0.466 16.819 1.00 82.88 176 GLU A C 1
ATOM 1370 O O . GLU A 1 176 ? 0.272 0.428 16.191 1.00 82.88 176 GLU A O 1
ATOM 1375 N N . ALA A 1 177 ? -0.332 -0.486 18.154 1.00 85.56 177 ALA A N 1
ATOM 1376 C CA . ALA A 1 177 ? 0.326 0.487 19.020 1.00 85.56 177 ALA A CA 1
ATOM 1377 C C . ALA A 1 177 ? 1.856 0.318 19.037 1.00 85.56 177 ALA A C 1
ATOM 1379 O O . ALA A 1 177 ? 2.581 1.300 19.213 1.00 85.56 177 ALA A O 1
ATOM 1380 N N . GLY A 1 178 ? 2.348 -0.909 18.830 1.00 83.69 178 GLY A N 1
ATOM 1381 C CA . GLY A 1 178 ? 3.773 -1.245 18.856 1.00 83.69 178 GLY A CA 1
ATOM 1382 C C . GLY A 1 178 ? 4.394 -1.121 20.248 1.00 83.69 178 GLY A C 1
ATOM 1383 O O . GLY A 1 178 ? 5.523 -0.652 20.366 1.00 83.69 178 GLY A O 1
ATOM 1384 N N . TRP A 1 179 ? 3.637 -1.452 21.299 1.00 81.38 179 TRP A N 1
ATOM 1385 C CA . TRP A 1 179 ? 4.127 -1.444 22.681 1.00 81.38 179 TRP A CA 1
ATOM 1386 C C . TRP A 1 179 ? 4.925 -2.716 22.989 1.00 81.38 179 TRP A C 1
ATOM 1388 O O . TRP A 1 179 ? 4.591 -3.794 22.509 1.00 81.38 179 TRP A O 1
ATOM 1398 N N . GLU A 1 180 ? 5.943 -2.587 23.839 1.00 80.12 180 GLU A N 1
ATOM 1399 C CA . GLU A 1 180 ? 6.723 -3.712 24.372 1.00 80.12 180 GLU A CA 1
ATOM 1400 C C . GLU A 1 180 ? 5.944 -4.492 25.456 1.00 80.12 180 GLU A C 1
ATOM 1402 O O . GLU A 1 180 ? 5.006 -3.978 26.069 1.00 80.12 180 GLU A O 1
ATOM 1407 N N . ASP A 1 181 ? 6.358 -5.724 25.767 1.00 80.50 181 ASP A N 1
ATOM 1408 C CA . ASP A 1 181 ? 5.611 -6.636 26.658 1.00 80.50 181 ASP A CA 1
ATOM 1409 C C . ASP A 1 181 ? 5.404 -6.117 28.094 1.00 80.50 181 ASP A C 1
ATOM 1411 O O . ASP A 1 181 ? 4.423 -6.452 28.767 1.00 80.50 181 ASP A O 1
ATOM 1415 N N . CYS A 1 182 ? 6.330 -5.303 28.607 1.00 81.12 182 CYS A N 1
ATOM 1416 C CA . CYS A 1 182 ? 6.252 -4.794 29.976 1.00 81.12 182 CYS A CA 1
ATOM 1417 C C . CYS A 1 182 ? 5.026 -3.878 30.206 1.00 81.12 182 CYS A C 1
ATOM 1419 O O . CYS A 1 182 ? 4.202 -4.218 31.062 1.00 81.12 182 CYS A O 1
ATOM 1421 N N . PRO A 1 183 ? 4.827 -2.783 29.442 1.00 83.69 183 PRO A N 1
ATOM 1422 C CA . PRO A 1 183 ? 3.628 -1.951 29.564 1.00 83.69 183 PRO A CA 1
ATOM 1423 C C . PR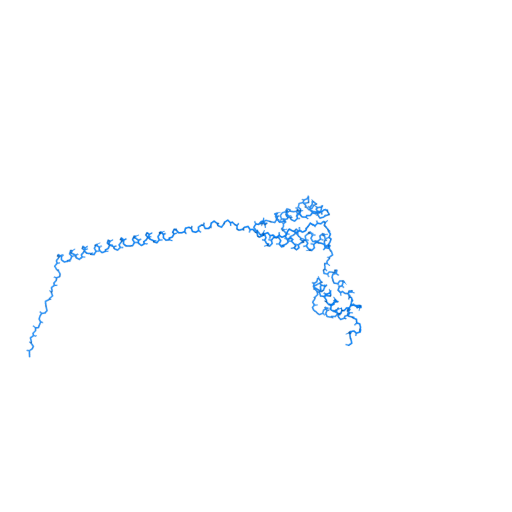O A 1 183 ? 2.338 -2.669 29.133 1.00 83.69 183 PRO A C 1
ATOM 1425 O O . PRO A 1 183 ? 1.271 -2.362 29.667 1.00 83.69 183 PRO A O 1
ATOM 1428 N N . LEU A 1 184 ? 2.417 -3.660 28.235 1.00 89.31 184 LEU A N 1
ATOM 1429 C CA . LEU A 1 184 ? 1.250 -4.434 27.799 1.00 89.31 184 LEU A CA 1
ATOM 1430 C C . LEU A 1 184 ? 0.629 -5.263 28.922 1.00 89.31 184 LEU A C 1
ATOM 1432 O O . LEU A 1 184 ? -0.592 -5.278 29.059 1.00 89.31 184 LEU A O 1
ATOM 1436 N N . ARG A 1 185 ? 1.444 -5.913 29.760 1.00 86.75 185 ARG A N 1
ATOM 1437 C CA . ARG A 1 185 ? 0.931 -6.705 30.891 1.00 86.75 185 ARG A CA 1
ATOM 1438 C C . ARG A 1 185 ? 0.182 -5.843 31.901 1.00 86.75 185 ARG A C 1
ATOM 1440 O O . ARG A 1 185 ? -0.892 -6.233 32.351 1.00 86.75 185 ARG A O 1
ATOM 1447 N N . ALA A 1 186 ? 0.716 -4.662 32.215 1.00 86.31 186 ALA A N 1
ATOM 1448 C CA . ALA A 1 186 ? 0.058 -3.720 33.113 1.00 86.31 186 ALA A CA 1
ATOM 1449 C C . ALA A 1 186 ? -1.263 -3.210 32.516 1.00 86.31 186 ALA A C 1
ATOM 1451 O O . ALA A 1 186 ? -2.293 -3.249 33.184 1.00 86.31 186 ALA A O 1
ATOM 1452 N N . ALA A 1 187 ? -1.262 -2.793 31.246 1.00 89.00 187 ALA A N 1
ATOM 1453 C CA . ALA A 1 187 ? -2.465 -2.312 30.566 1.00 89.00 187 ALA A CA 1
ATOM 1454 C C . ALA A 1 187 ? -3.546 -3.399 30.438 1.00 89.00 187 ALA A C 1
ATOM 1456 O O . ALA A 1 187 ? -4.718 -3.130 30.705 1.00 89.00 187 ALA A O 1
ATOM 1457 N N . PHE A 1 188 ? -3.152 -4.632 30.102 1.00 90.31 188 PHE A N 1
ATOM 1458 C CA . PHE A 1 188 ? -4.060 -5.775 30.035 1.00 90.31 188 PHE A CA 1
ATOM 1459 C C . PHE A 1 188 ? -4.679 -6.058 31.400 1.00 90.31 188 PHE A C 1
ATOM 1461 O O . PHE A 1 188 ? -5.899 -6.157 31.513 1.00 90.31 188 PHE A O 1
ATOM 1468 N N . TRP A 1 189 ? -3.850 -6.116 32.450 1.00 87.44 189 TRP A N 1
ATOM 1469 C CA . TRP A 1 189 ? -4.335 -6.305 33.812 1.00 87.44 189 TRP A CA 1
ATOM 1470 C C . TRP A 1 189 ? -5.318 -5.203 34.188 1.00 87.44 189 TRP A C 1
ATOM 1472 O O . TRP A 1 189 ? -6.443 -5.505 34.555 1.00 87.44 189 TRP A O 1
ATOM 1482 N N . HIS A 1 190 ? -4.978 -3.927 34.000 1.00 87.50 190 HIS A N 1
ATOM 1483 C CA . HIS A 1 190 ? -5.891 -2.824 34.304 1.00 87.50 190 HIS A CA 1
ATOM 1484 C C . HIS A 1 190 ? -7.223 -2.901 33.545 1.00 87.50 190 HIS A C 1
ATOM 1486 O O . HIS A 1 190 ? -8.252 -2.515 34.105 1.00 87.50 190 HIS A O 1
ATOM 1492 N N . GLY A 1 191 ? -7.225 -3.420 32.316 1.00 88.38 191 GLY A N 1
ATOM 1493 C CA . GLY A 1 191 ? -8.425 -3.548 31.496 1.00 88.38 191 GLY A CA 1
ATOM 1494 C C . GLY A 1 191 ? -9.336 -4.736 31.824 1.00 88.38 191 GLY A C 1
ATOM 1495 O O . GLY A 1 191 ? -10.494 -4.726 31.391 1.00 88.38 191 GLY A O 1
ATOM 1496 N N . LEU A 1 192 ? -8.864 -5.725 32.592 1.00 91.00 192 LEU A N 1
ATOM 1497 C CA . LEU A 1 192 ? -9.678 -6.857 33.046 1.00 91.00 192 LEU A CA 1
ATOM 1498 C C . LEU A 1 192 ? -10.755 -6.433 34.051 1.00 91.00 192 LEU A C 1
ATOM 1500 O O . LEU A 1 192 ? -10.659 -5.400 34.717 1.00 91.00 192 LEU A O 1
ATOM 1504 N N . ASN A 1 193 ? -11.788 -7.260 34.175 1.00 86.06 193 ASN A N 1
ATOM 1505 C CA . ASN A 1 193 ? -12.821 -7.097 35.188 1.00 86.06 193 ASN A CA 1
ATOM 1506 C C . ASN A 1 193 ? -12.278 -7.470 36.582 1.00 86.06 193 ASN A C 1
ATOM 1508 O O . ASN A 1 193 ? -11.587 -8.478 36.715 1.00 86.06 193 ASN A O 1
ATOM 1512 N N . GLU A 1 194 ? -12.622 -6.696 37.617 1.00 80.94 194 GLU A N 1
ATOM 1513 C CA . GLU A 1 194 ? -12.187 -6.923 39.009 1.00 80.94 194 GLU A CA 1
ATOM 1514 C C . GLU A 1 194 ? -12.509 -8.335 39.510 1.00 80.94 194 GLU A C 1
ATOM 1516 O O . GLU A 1 194 ? -11.706 -8.942 40.208 1.00 80.94 194 GLU A O 1
ATOM 1521 N N . ASN A 1 195 ? -13.623 -8.914 39.061 1.00 79.06 195 ASN A N 1
ATOM 1522 C CA . ASN A 1 195 ? -14.031 -10.270 39.442 1.00 79.06 195 ASN A CA 1
ATOM 1523 C C . ASN A 1 195 ? -13.061 -11.367 38.966 1.00 79.06 195 ASN A C 1
ATOM 1525 O O . ASN A 1 195 ? -13.129 -12.497 39.438 1.00 79.06 195 ASN A O 1
ATOM 1529 N N . ILE A 1 196 ? -12.203 -11.051 37.995 1.00 78.38 196 ILE A N 1
ATOM 1530 C CA . ILE A 1 196 ? -11.211 -11.963 37.412 1.00 78.38 196 ILE A CA 1
ATOM 1531 C C . ILE A 1 196 ? -9.805 -11.638 37.935 1.00 78.38 196 ILE A C 1
ATOM 1533 O O . ILE A 1 196 ? -8.894 -12.444 37.780 1.00 78.38 196 ILE A O 1
ATOM 1537 N N . LYS A 1 197 ? -9.628 -10.484 38.591 1.00 74.31 197 LYS A N 1
ATOM 1538 C CA . LYS A 1 197 ? -8.348 -10.033 39.152 1.00 74.31 197 LYS A CA 1
ATOM 1539 C C . LYS A 1 197 ? -8.008 -10.644 40.521 1.00 74.31 197 LYS A C 1
ATOM 1541 O O . LYS A 1 197 ? -7.064 -10.178 41.155 1.00 74.31 197 LYS A O 1
ATOM 1546 N N . ALA A 1 198 ? -8.800 -11.616 40.973 1.00 54.78 198 ALA A N 1
ATOM 1547 C CA . ALA A 1 198 ? -8.693 -12.253 42.284 1.00 54.78 198 ALA A CA 1
ATOM 1548 C C . ALA A 1 198 ? -7.376 -13.020 42.479 1.00 54.78 198 ALA A C 1
ATOM 1550 O O . ALA A 1 198 ? -6.918 -13.673 41.513 1.00 54.78 198 ALA A O 1
#

InterPro domains:
  IPR032549 RTL1/3-8/LDOC, capsid-like domain [PF16297] (52-140)
  IPR032567 RTL1-related [PTHR15503] (18-197)

pLDDT: mean 83.87, std 13.73, range [39.34, 96.94]